Protein AF-A0A544ZLQ9-F1 (afdb_monomer)

Secondary structure (DSSP, 8-state):
--PPPSS-TTTT-HHHHSPPTT-HHHHHHHHHHHHT-TTHHHHHHHHHHS-GGG---SSBTTB-HHHHHHHHHHHHHS----------EE-TTT--EE-GGGB-TT-SS-BHHHHHHHHHHHHHHHGGG-S---------SEEE-TTT--EEEGGGEEE-TTSTTSEEEEEHHHHHHHHHHHHHHHHHHHTT---

Nearest PDB structures (foldseek):
  8cwt-assembly1_A  TM=7.334E-01  e=3.510E-02  Mycobacterium tuberculosis H37Rv
  4tma-assembly1_K  TM=4.221E-01  e=3.706E+00  Escherichia coli K-12
  5edv-assembly2_A  TM=2.500E-01  e=9.701E-01  Homo sapiens
  5edv-assembly3_B  TM=2.200E-01  e=1.034E+00  Homo sapiens

Foldseek 3Di:
DDDADPQWLCPPPVPLQADDPPPVVSLVSSLVSLVPTPCLVVFVVVLLPDDLVPHPAGQTSSDHNVRSVVSVVVVVVPPPPPPPPQPWAAAPQPRDTDGPVQCDPPDPRHGPVRVVVVVVVVVVVVPPVVPQPPQPQPPDQWDAAPPPRDIDGQVQFDQQSVDSNRTDSHGPVRVVVVVVVVVVVVVVVVVPPDD

Radius of gyration: 31.48 Å; Cα contacts (8 Å, |Δi|>4): 182; chains: 1; bounding box: 57×54×79 Å

Sequence (195 aa):
MTAPPAGGACVARPDLMNPNPGDALAVDTAVETCLSCPVYVRCLDWVERLPADRDPGGVVAALTEAERATRRSSRLVAPAVPAATARSRTCTRCEQPKSPEEFYPYSHGWCCDCYRAKALDRYHRLKPAAKRREGKAQTRTEKPCSDCKKTKPIEDFARNRAHRDGRDNLCKPCQKTRRQARAAEARAEMAGCGR

Solvent-accessible surface area (backbone atoms only — not comparable to full-atom values): 11604 Å² total; per-residue (Å²): 134,87,74,78,66,83,77,44,69,61,64,98,36,65,73,51,31,47,46,61,93,86,43,63,68,46,44,51,54,32,29,52,50,27,71,70,22,91,39,29,73,62,35,36,57,51,60,76,66,50,56,81,97,62,61,88,58,42,49,51,58,55,30,45,51,68,55,50,51,51,53,52,54,50,55,75,68,44,75,77,74,70,79,70,80,68,69,62,47,61,18,81,81,77,69,46,76,34,51,62,85,50,32,50,96,85,48,95,48,40,30,49,66,62,48,49,53,52,54,49,49,52,47,59,69,62,49,79,65,75,57,74,76,89,53,79,68,53,87,59,70,55,46,59,20,76,79,83,62,50,73,39,52,43,83,47,25,49,83,28,84,91,38,68,60,37,38,45,57,45,34,51,68,60,47,51,53,53,53,50,51,54,51,50,51,53,51,54,54,61,68,66,75,78,128

Structure (mmCIF, N/CA/C/O backbone):
data_AF-A0A544ZLQ9-F1
#
_entry.id   AF-A0A544ZLQ9-F1
#
loop_
_atom_site.group_PDB
_atom_site.id
_atom_site.type_symbol
_atom_site.label_atom_id
_atom_site.label_alt_id
_atom_site.label_comp_id
_atom_site.label_asym_id
_atom_site.label_entity_id
_atom_site.label_seq_id
_atom_site.pdbx_PDB_ins_code
_atom_site.Cartn_x
_atom_site.Cartn_y
_atom_site.Cartn_z
_atom_site.occupancy
_atom_site.B_iso_or_equiv
_atom_site.auth_seq_id
_atom_site.auth_comp_id
_atom_site.auth_asym_id
_atom_site.auth_atom_id
_atom_site.pdbx_PDB_model_num
ATOM 1 N N . MET A 1 1 ? -0.993 10.839 -31.469 1.00 50.28 1 MET A N 1
ATOM 2 C CA . MET A 1 1 ? 0.174 11.571 -30.935 1.00 50.28 1 MET A CA 1
ATOM 3 C C . MET A 1 1 ? 0.183 11.363 -29.431 1.00 50.28 1 MET A C 1
ATOM 5 O O . MET A 1 1 ? -0.727 11.840 -28.770 1.00 50.28 1 MET A O 1
ATOM 9 N N . THR A 1 2 ? 1.100 10.556 -28.900 1.00 65.25 2 THR A N 1
ATOM 10 C CA . THR A 1 2 ? 1.150 10.278 -27.456 1.00 65.25 2 THR A CA 1
ATOM 11 C C . THR A 1 2 ? 2.084 11.304 -26.833 1.00 65.25 2 THR A C 1
ATOM 13 O O . THR A 1 2 ? 3.296 11.153 -26.929 1.00 65.25 2 THR A O 1
ATOM 16 N N . ALA A 1 3 ? 1.528 12.381 -26.282 1.00 76.56 3 ALA A N 1
ATOM 17 C CA . ALA A 1 3 ? 2.310 13.393 -25.578 1.00 76.56 3 ALA A CA 1
ATOM 18 C C . ALA A 1 3 ? 3.017 12.777 -24.352 1.00 76.56 3 ALA A C 1
ATOM 20 O O . ALA A 1 3 ? 2.489 11.814 -23.779 1.00 76.56 3 ALA A O 1
ATOM 21 N N . PRO A 1 4 ? 4.183 13.309 -23.939 1.00 78.75 4 PRO A N 1
ATOM 22 C CA . PRO A 1 4 ? 4.827 12.887 -22.702 1.00 78.75 4 PRO A CA 1
ATOM 23 C C . PRO A 1 4 ? 3.896 13.114 -21.499 1.00 78.75 4 PRO A C 1
ATOM 25 O O . PRO A 1 4 ? 3.011 13.979 -21.543 1.00 78.75 4 PRO A O 1
ATOM 28 N N . PRO A 1 5 ? 4.072 12.359 -20.402 1.00 84.62 5 PRO A N 1
ATOM 29 C CA . PRO A 1 5 ? 3.292 12.575 -19.192 1.00 84.62 5 PRO A CA 1
ATOM 30 C C . PRO A 1 5 ? 3.491 14.004 -18.660 1.00 84.62 5 PRO A C 1
ATOM 32 O O . PRO A 1 5 ? 4.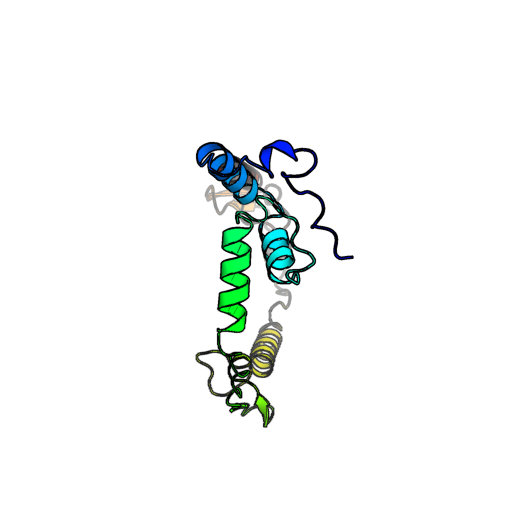616 14.481 -18.519 1.00 84.62 5 PRO A O 1
ATOM 35 N N . ALA A 1 6 ? 2.383 14.682 -18.349 1.00 86.88 6 ALA A N 1
ATOM 36 C CA . ALA A 1 6 ? 2.405 16.021 -17.763 1.00 86.88 6 ALA A CA 1
ATOM 37 C C . ALA A 1 6 ? 3.068 16.022 -16.373 1.00 86.88 6 ALA A C 1
ATOM 39 O O . ALA A 1 6 ? 2.983 15.032 -15.647 1.00 86.88 6 ALA A O 1
ATOM 40 N N . GLY A 1 7 ? 3.676 17.151 -15.987 1.00 87.44 7 GLY A N 1
ATOM 41 C CA . GLY A 1 7 ? 4.343 17.312 -14.685 1.00 87.44 7 GLY A CA 1
ATOM 42 C C . GLY A 1 7 ? 5.807 16.858 -14.652 1.00 87.44 7 GLY A C 1
ATOM 43 O O . GLY A 1 7 ? 6.345 16.605 -13.577 1.00 87.44 7 GLY A O 1
ATOM 44 N N . GLY A 1 8 ? 6.449 16.731 -15.817 1.00 88.88 8 GLY A N 1
ATOM 45 C CA . GLY A 1 8 ? 7.874 16.422 -15.927 1.00 88.88 8 GLY A CA 1
ATOM 46 C C . GLY A 1 8 ? 8.772 17.552 -15.420 1.00 88.88 8 GLY A C 1
ATOM 47 O O . GLY A 1 8 ? 8.551 18.715 -15.738 1.00 88.88 8 GLY A O 1
ATOM 48 N N . ALA A 1 9 ? 9.842 17.203 -14.704 1.00 89.00 9 ALA A N 1
ATOM 49 C CA . ALA A 1 9 ? 10.892 18.144 -14.291 1.00 89.00 9 ALA A CA 1
ATOM 50 C C . ALA A 1 9 ? 11.715 18.672 -15.487 1.00 89.00 9 ALA A C 1
ATOM 52 O O . ALA A 1 9 ? 12.425 19.668 -15.376 1.00 89.00 9 ALA A O 1
ATOM 53 N N . CYS A 1 10 ? 11.597 18.002 -16.637 1.00 87.19 10 CYS A N 1
ATOM 54 C CA . CYS A 1 10 ? 12.145 18.413 -17.926 1.00 87.19 10 CYS A CA 1
ATOM 55 C C . CYS A 1 10 ? 11.353 19.539 -18.610 1.00 87.19 10 CYS A C 1
ATOM 57 O O . CYS A 1 10 ? 11.858 20.153 -19.551 1.00 87.19 10 CYS A O 1
ATOM 59 N N . VAL A 1 11 ? 10.115 19.813 -18.178 1.00 86.44 11 VAL A N 1
ATOM 60 C CA . VAL A 1 11 ? 9.267 20.830 -18.810 1.00 86.44 11 VAL A CA 1
ATOM 61 C C . VAL A 1 11 ? 9.944 22.198 -18.687 1.00 86.44 11 VAL A C 1
ATOM 63 O O . VAL A 1 11 ? 10.392 22.580 -17.611 1.00 86.44 11 VAL A O 1
ATOM 66 N N . ALA A 1 12 ? 10.017 22.920 -19.809 1.00 83.44 12 ALA A N 1
ATOM 67 C CA . ALA A 1 12 ? 10.671 24.226 -19.940 1.00 83.44 12 ALA A CA 1
ATOM 68 C C . ALA A 1 12 ? 12.203 24.244 -19.725 1.00 83.44 12 ALA A C 1
ATOM 70 O O . ALA A 1 12 ? 12.769 25.310 -19.502 1.00 83.44 12 ALA A O 1
ATOM 71 N N . ARG A 1 13 ? 12.893 23.096 -19.832 1.00 88.75 13 ARG A N 1
ATOM 72 C CA . ARG A 1 13 ? 14.368 23.015 -19.753 1.00 88.75 13 ARG A CA 1
ATOM 73 C C . ARG A 1 13 ? 14.988 22.296 -20.969 1.00 88.75 13 ARG A C 1
ATOM 75 O O . ARG A 1 13 ? 15.658 21.279 -20.782 1.00 88.75 13 ARG A O 1
ATOM 82 N N . PRO A 1 14 ? 14.768 22.774 -22.212 1.00 88.12 14 PRO A N 1
ATOM 83 C CA . PRO A 1 14 ? 15.254 22.096 -23.417 1.00 88.12 14 PRO A CA 1
ATOM 84 C C . PRO A 1 14 ? 16.784 22.037 -23.500 1.00 88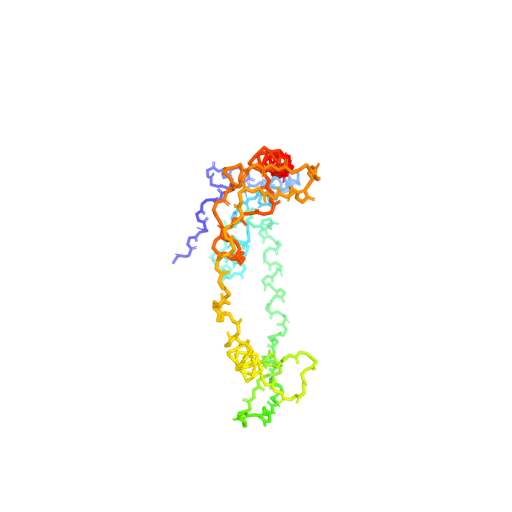.12 14 PRO A C 1
ATOM 86 O O . PRO A 1 14 ? 17.305 21.023 -23.950 1.00 88.12 14 PRO A O 1
ATOM 89 N N . ASP A 1 15 ? 17.489 23.061 -23.012 1.00 90.75 15 ASP A N 1
ATOM 90 C CA . ASP A 1 15 ? 18.959 23.119 -23.054 1.00 90.75 15 ASP A CA 1
ATOM 91 C C . ASP A 1 15 ? 19.605 22.076 -22.138 1.00 90.75 15 ASP A C 1
ATOM 93 O O . ASP A 1 15 ? 20.652 21.523 -22.450 1.00 90.75 15 ASP A O 1
ATOM 97 N N . LEU A 1 16 ? 18.951 21.762 -21.014 1.00 92.62 16 LEU A N 1
ATOM 98 C CA . LEU A 1 16 ? 19.407 20.701 -20.121 1.00 92.62 16 LEU A CA 1
ATOM 99 C C . LEU A 1 16 ? 19.176 19.320 -20.743 1.00 92.62 16 LEU A C 1
ATOM 101 O O . LEU A 1 16 ? 20.022 18.445 -20.634 1.00 92.62 16 LEU A O 1
ATOM 105 N N . MET A 1 17 ? 18.005 19.107 -21.347 1.00 93.62 17 MET A N 1
ATOM 106 C CA . MET A 1 17 ? 17.600 17.782 -21.830 1.00 93.62 17 MET A CA 1
ATOM 107 C C . MET A 1 17 ? 18.172 17.440 -23.206 1.00 93.62 17 MET A C 1
ATOM 109 O O . MET A 1 17 ? 18.121 16.282 -23.606 1.00 93.62 17 MET A O 1
ATOM 113 N N . ASN A 1 18 ? 18.753 18.412 -23.910 1.00 93.94 18 ASN A N 1
ATOM 114 C CA . ASN A 1 18 ? 19.466 18.213 -25.169 1.00 93.94 18 ASN A CA 1
ATOM 115 C C . ASN A 1 18 ? 20.942 18.617 -25.013 1.00 93.94 18 ASN A C 1
ATOM 117 O O . ASN A 1 18 ? 21.368 19.605 -25.615 1.00 93.94 18 ASN A O 1
ATOM 121 N N . PRO A 1 19 ? 21.722 17.893 -24.186 1.00 93.00 19 PRO A N 1
ATOM 122 C CA . PRO A 1 19 ? 23.134 18.192 -23.996 1.00 93.00 19 PRO A CA 1
ATOM 123 C C . PRO A 1 19 ? 23.918 17.984 -25.298 1.00 93.00 19 PRO A C 1
ATOM 125 O O . PRO A 1 19 ? 23.560 17.153 -26.138 1.00 93.00 19 PRO A O 1
ATOM 128 N N . ASN A 1 20 ? 25.019 18.722 -25.450 1.00 89.19 20 ASN A N 1
ATOM 129 C CA . ASN A 1 20 ? 25.894 18.580 -26.608 1.00 89.19 20 ASN A CA 1
ATOM 130 C C . ASN A 1 20 ? 26.498 17.165 -26.673 1.00 89.19 20 ASN A C 1
ATOM 132 O O . ASN A 1 20 ? 26.944 16.641 -25.646 1.00 89.19 20 ASN A O 1
ATOM 136 N N . PRO A 1 21 ? 26.592 16.556 -27.869 1.00 79.12 21 PRO A N 1
ATOM 137 C CA . PRO A 1 21 ? 27.274 15.278 -28.033 1.00 79.12 21 PRO A CA 1
ATOM 138 C C . PRO A 1 21 ? 28.724 15.355 -27.531 1.00 79.12 21 PRO A C 1
ATOM 140 O O . PRO A 1 21 ? 29.507 16.174 -28.00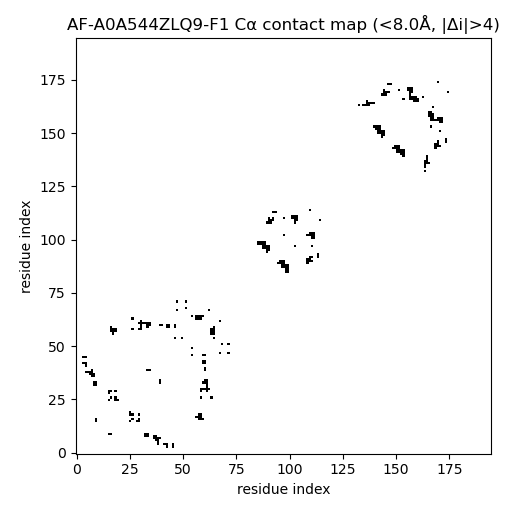7 1.00 79.12 21 PRO A O 1
ATOM 143 N N . GLY A 1 22 ? 29.082 14.496 -26.572 1.00 82.62 22 GLY A N 1
ATOM 144 C CA . GLY A 1 22 ? 30.425 14.433 -25.979 1.00 82.62 22 GLY A CA 1
ATOM 145 C C . GLY A 1 22 ? 30.592 15.164 -24.641 1.00 82.62 22 GLY A C 1
ATOM 146 O O . GLY A 1 22 ? 31.609 14.963 -23.982 1.00 82.62 22 GLY A O 1
ATOM 147 N N . ASP A 1 23 ? 29.603 15.944 -2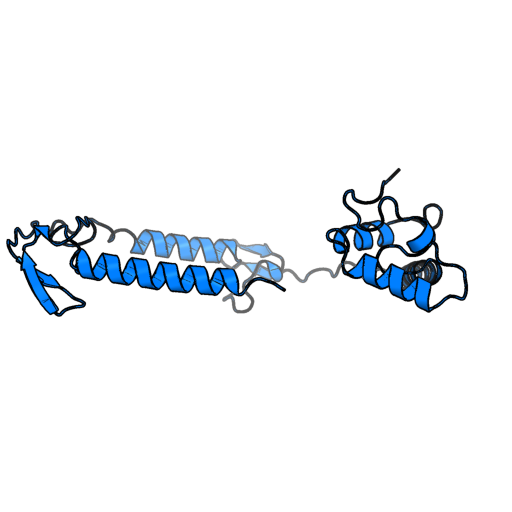4.195 1.00 92.56 23 ASP A N 1
ATOM 148 C CA . ASP A 1 23 ? 29.601 16.548 -22.858 1.00 92.56 23 ASP A CA 1
ATOM 149 C C . ASP A 1 23 ? 28.980 15.587 -21.833 1.00 92.56 23 ASP A C 1
ATOM 151 O O . ASP A 1 23 ? 27.776 15.603 -21.565 1.00 92.56 23 ASP A O 1
ATOM 155 N N . ALA A 1 24 ? 29.818 14.709 -21.277 1.00 91.69 24 ALA A N 1
ATOM 156 C CA . ALA A 1 24 ? 29.384 13.705 -20.306 1.00 91.69 24 ALA A CA 1
ATOM 157 C C . ALA A 1 24 ? 28.755 14.331 -19.049 1.00 91.69 24 ALA A C 1
ATOM 159 O O . ALA A 1 24 ? 27.767 13.812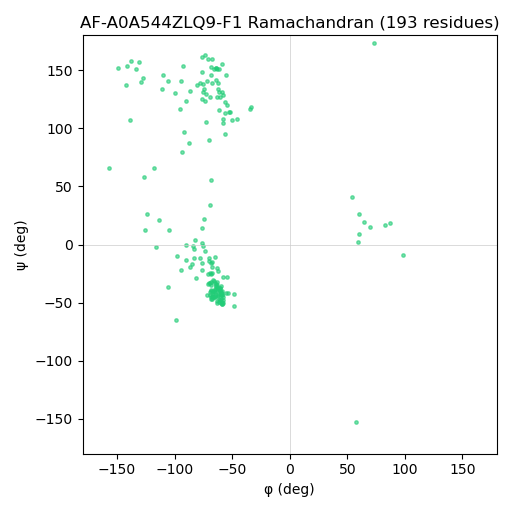 -18.539 1.00 91.69 24 ALA A O 1
ATOM 160 N N . LEU A 1 25 ? 29.264 15.479 -18.590 1.00 93.69 25 LEU A N 1
ATOM 161 C CA . LEU A 1 25 ? 28.757 16.141 -17.388 1.00 93.69 25 LEU A CA 1
ATOM 162 C C . LEU A 1 25 ? 27.348 16.708 -17.609 1.00 93.69 25 LEU A C 1
ATOM 164 O O . LEU A 1 25 ? 26.480 16.598 -16.737 1.00 93.69 25 LEU A O 1
ATOM 168 N N . ALA A 1 26 ? 27.101 17.299 -18.780 1.00 93.00 26 ALA A N 1
ATOM 169 C CA . ALA A 1 26 ? 25.772 17.776 -19.145 1.00 93.00 26 ALA A CA 1
ATOM 170 C C . ALA A 1 26 ? 24.769 16.617 -19.283 1.00 93.00 26 ALA A C 1
ATOM 172 O O . ALA A 1 26 ? 23.626 16.738 -18.835 1.00 93.00 26 ALA A O 1
ATOM 173 N N . VAL A 1 27 ? 25.204 15.476 -19.835 1.00 94.06 27 VAL A N 1
ATOM 174 C CA . VAL A 1 27 ? 24.398 14.245 -19.897 1.00 94.06 27 VAL A CA 1
ATOM 175 C C . VAL A 1 27 ? 24.054 13.739 -18.496 1.00 94.06 27 VAL A C 1
ATOM 177 O O . VAL A 1 27 ? 22.874 13.521 -18.216 1.00 94.06 27 VAL A O 1
ATOM 180 N N . ASP A 1 28 ? 25.035 13.622 -17.600 1.00 94.50 28 ASP A N 1
ATOM 181 C CA . ASP A 1 28 ? 24.823 13.156 -16.223 1.00 94.50 28 ASP A CA 1
ATOM 182 C C . ASP A 1 28 ? 23.834 14.060 -15.474 1.00 94.50 28 ASP A C 1
ATOM 184 O O . ASP A 1 28 ? 22.881 13.584 -14.856 1.00 94.50 28 ASP A O 1
ATOM 188 N N . THR A 1 29 ? 23.973 15.379 -15.624 1.00 95.38 29 THR A N 1
ATOM 189 C CA . THR A 1 29 ? 23.060 16.359 -15.011 1.00 95.38 29 THR A CA 1
ATOM 190 C C . THR A 1 29 ? 21.614 16.184 -15.507 1.00 95.38 29 THR A C 1
ATOM 192 O O . THR A 1 29 ? 20.646 16.289 -14.738 1.00 95.38 29 THR A O 1
ATOM 195 N N . ALA A 1 30 ? 21.432 15.904 -16.800 1.00 95.50 30 ALA A N 1
ATOM 196 C CA . ALA A 1 30 ? 20.118 15.639 -17.383 1.00 95.50 30 ALA A CA 1
ATOM 197 C C . ALA A 1 30 ? 19.522 14.311 -16.879 1.00 95.50 30 ALA A C 1
ATOM 199 O O . ALA A 1 30 ? 18.324 14.234 -16.576 1.00 95.50 30 ALA A O 1
ATOM 200 N N . VAL A 1 31 ? 20.361 13.281 -16.734 1.00 95.75 31 VAL A N 1
ATOM 201 C CA . VAL A 1 31 ? 19.996 11.967 -16.186 1.00 95.75 31 VAL A CA 1
ATOM 202 C C . VAL A 1 31 ? 19.552 12.089 -14.728 1.00 95.75 31 VAL A C 1
ATOM 204 O O . VAL A 1 31 ? 18.463 11.625 -14.388 1.00 95.75 31 VAL A O 1
ATOM 207 N N . GLU A 1 32 ? 20.314 12.777 -13.879 1.00 95.88 32 GLU A N 1
ATOM 208 C CA . GLU A 1 32 ? 19.957 13.02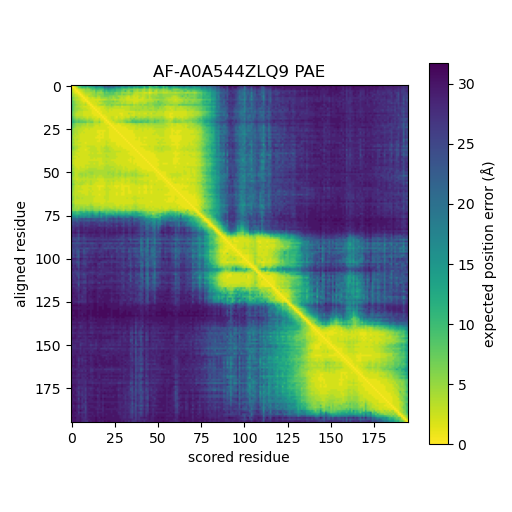2 -12.474 1.00 95.88 32 GLU A CA 1
ATOM 209 C C . GLU A 1 32 ? 18.630 13.779 -12.335 1.00 95.88 32 GLU A C 1
ATOM 211 O O . GLU A 1 32 ? 17.775 13.448 -11.502 1.00 95.88 32 GLU A O 1
ATOM 216 N N . THR A 1 33 ? 18.403 14.762 -13.208 1.00 95.06 33 THR A N 1
ATOM 217 C CA . THR A 1 33 ? 17.130 15.491 -13.254 1.00 95.06 33 THR A CA 1
ATOM 218 C C . THR A 1 33 ? 15.965 14.570 -13.639 1.00 95.06 33 THR A C 1
ATOM 220 O O . THR A 1 33 ? 14.856 14.718 -13.124 1.00 95.06 33 THR A O 1
ATOM 223 N N . CYS A 1 34 ? 16.189 13.587 -14.517 1.00 95.19 34 CYS A N 1
ATOM 224 C CA . CYS A 1 34 ? 15.179 12.579 -14.833 1.00 95.19 34 CYS A CA 1
ATOM 225 C C . CYS A 1 34 ? 14.917 11.626 -13.658 1.00 95.19 34 CYS A C 1
ATOM 227 O O . CYS A 1 34 ? 13.756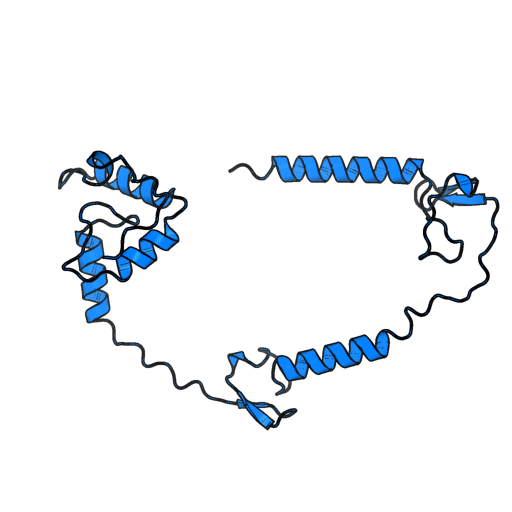 11.330 -13.382 1.00 95.19 34 CYS A O 1
ATOM 229 N N . LEU A 1 35 ? 15.959 11.157 -12.967 1.00 94.88 35 LEU A N 1
ATOM 230 C CA . LEU A 1 35 ? 15.841 10.208 -11.850 1.00 94.88 35 LEU A CA 1
ATOM 231 C C . LEU A 1 35 ? 15.120 10.807 -10.634 1.00 94.88 35 LEU A C 1
ATOM 233 O O . LEU A 1 35 ? 14.403 10.099 -9.931 1.00 94.88 35 LEU A O 1
ATOM 237 N N . SER A 1 36 ? 15.256 12.115 -10.420 1.00 94.50 36 SER A N 1
ATOM 238 C CA . SER A 1 36 ? 14.537 12.861 -9.377 1.00 94.50 36 SER A CA 1
ATOM 239 C C . SER A 1 36 ? 13.124 13.303 -9.792 1.00 94.50 36 SER A C 1
ATOM 241 O O . SER A 1 36 ? 12.396 13.909 -9.003 1.00 94.50 36 SER A O 1
ATOM 243 N N . CYS A 1 37 ? 12.697 13.009 -11.025 1.00 94.75 37 CYS A N 1
ATOM 244 C CA . CYS A 1 37 ? 11.429 13.489 -11.553 1.00 94.75 37 CYS A CA 1
ATOM 245 C C . CYS A 1 37 ? 10.224 12.717 -10.972 1.00 94.75 37 CYS A C 1
ATOM 247 O O . CYS A 1 37 ? 10.170 11.489 -11.080 1.00 94.75 37 CYS A O 1
ATOM 249 N N . PRO A 1 38 ? 9.170 13.401 -10.476 1.00 94.44 38 PRO A N 1
ATOM 250 C CA . PRO A 1 38 ? 7.997 12.741 -9.886 1.00 94.44 38 PRO A CA 1
ATOM 251 C C . PRO A 1 38 ? 7.208 11.869 -10.874 1.00 94.44 38 PRO A C 1
ATOM 253 O O . PRO A 1 38 ? 6.451 10.990 -10.466 1.00 94.44 38 PRO A O 1
ATOM 256 N N . VAL A 1 39 ? 7.372 12.093 -12.182 1.00 95.38 39 VAL A N 1
ATOM 257 C CA . VAL A 1 39 ? 6.723 11.299 -13.236 1.00 95.38 39 VAL A CA 1
ATOM 258 C C . VAL A 1 39 ? 7.677 10.326 -13.933 1.00 95.38 39 VAL A C 1
ATOM 260 O O . VAL A 1 39 ? 7.302 9.758 -14.957 1.00 95.38 39 VAL A O 1
ATOM 263 N N . TYR A 1 40 ? 8.875 10.094 -13.380 1.00 94.94 40 TYR A N 1
ATOM 264 C CA . TYR A 1 40 ? 9.922 9.251 -13.971 1.00 94.94 40 TYR A CA 1
ATOM 265 C C . TYR A 1 40 ? 9.404 7.886 -14.438 1.00 94.94 40 TYR A C 1
ATOM 267 O O . TYR A 1 40 ? 9.534 7.553 -15.611 1.00 94.94 40 TYR A O 1
ATOM 275 N N . VAL A 1 41 ? 8.728 7.135 -13.560 1.00 93.62 41 VAL A N 1
ATOM 276 C CA . VAL A 1 41 ? 8.231 5.779 -13.868 1.00 93.62 41 VAL A CA 1
ATOM 277 C C . VAL A 1 41 ? 7.268 5.782 -15.060 1.00 93.62 41 VAL A C 1
ATOM 279 O O . VAL A 1 41 ? 7.355 4.933 -15.942 1.00 93.62 41 VAL A O 1
ATOM 282 N N . ARG A 1 42 ? 6.365 6.769 -15.120 1.00 94.12 42 ARG A N 1
ATOM 283 C CA . ARG A 1 42 ? 5.411 6.917 -16.231 1.00 94.12 42 ARG A CA 1
ATOM 284 C C . ARG A 1 42 ? 6.101 7.365 -17.516 1.00 94.12 42 ARG A C 1
ATOM 286 O O . ARG A 1 42 ? 5.669 6.988 -18.598 1.00 94.12 42 ARG A O 1
ATOM 293 N N . CYS A 1 43 ? 7.139 8.190 -17.394 1.00 93.56 43 CYS A N 1
ATOM 294 C CA . CYS A 1 43 ? 7.937 8.658 -18.518 1.00 93.56 43 CYS A CA 1
ATOM 295 C C . CYS A 1 43 ? 8.740 7.507 -19.133 1.00 93.56 43 CYS A C 1
ATOM 297 O O . CYS A 1 43 ? 8.715 7.345 -20.348 1.00 93.56 43 CYS A O 1
ATOM 299 N N . LEU A 1 44 ? 9.360 6.664 -18.303 1.00 94.06 44 LEU A N 1
ATOM 300 C CA . LEU A 1 44 ? 10.085 5.475 -18.744 1.00 94.06 44 LEU A CA 1
ATOM 301 C C . LEU A 1 44 ? 9.167 4.502 -19.494 1.00 94.06 44 LEU A C 1
ATOM 303 O O . LEU A 1 44 ? 9.469 4.145 -20.628 1.00 94.06 44 LEU A O 1
ATOM 307 N N . ASP A 1 45 ? 8.007 4.162 -18.922 1.00 92.56 45 ASP A N 1
ATOM 308 C CA . ASP A 1 45 ? 7.027 3.289 -19.589 1.00 92.56 45 ASP A CA 1
ATOM 309 C C . ASP A 1 45 ? 6.525 3.880 -20.918 1.00 92.56 45 ASP A C 1
ATOM 311 O O . ASP A 1 45 ? 6.378 3.167 -21.911 1.00 92.56 45 ASP A O 1
ATOM 315 N N . TRP A 1 46 ? 6.291 5.194 -20.966 1.00 93.38 46 TRP A N 1
ATOM 316 C CA . TRP A 1 46 ? 5.907 5.878 -22.200 1.00 93.38 46 TRP A CA 1
ATOM 317 C C . TRP A 1 46 ? 7.010 5.789 -23.263 1.00 93.38 46 TRP A C 1
ATOM 319 O O . TRP A 1 46 ? 6.732 5.358 -24.382 1.00 93.38 46 TRP A O 1
ATOM 329 N N . VAL A 1 47 ? 8.252 6.133 -22.908 1.00 92.88 47 VAL A N 1
ATOM 330 C CA . VAL A 1 47 ? 9.416 6.094 -23.805 1.00 92.88 47 VAL A CA 1
ATOM 331 C C . VAL A 1 47 ? 9.656 4.691 -24.363 1.00 92.88 47 VAL A C 1
ATOM 333 O O . VAL A 1 47 ? 9.883 4.537 -25.562 1.00 92.88 47 VAL A O 1
ATOM 336 N N . GLU A 1 48 ? 9.566 3.658 -23.525 1.00 89.94 48 GLU A N 1
ATOM 337 C CA . GLU A 1 48 ? 9.803 2.264 -23.922 1.00 89.94 48 GLU A CA 1
ATOM 338 C C . GLU A 1 48 ? 8.736 1.703 -24.879 1.00 89.94 48 GLU A C 1
ATOM 340 O O . GLU A 1 48 ? 8.956 0.674 -25.527 1.00 89.94 48 GLU A O 1
ATOM 345 N N . ARG A 1 49 ? 7.576 2.363 -24.987 1.00 89.00 49 ARG A N 1
ATOM 346 C CA . ARG A 1 49 ? 6.482 1.990 -25.900 1.00 89.00 49 ARG A CA 1
ATOM 347 C C . ARG A 1 49 ? 6.477 2.779 -27.203 1.00 89.00 49 ARG A C 1
ATOM 349 O O . ARG A 1 49 ? 5.697 2.444 -28.097 1.00 89.00 49 ARG A O 1
ATOM 356 N N . LEU A 1 50 ? 7.286 3.830 -27.324 1.00 89.06 50 LEU A N 1
ATOM 357 C CA . LEU A 1 50 ? 7.336 4.605 -28.557 1.00 89.06 50 LEU A CA 1
ATOM 358 C C . LEU A 1 50 ? 7.955 3.768 -29.688 1.00 89.06 50 LEU A C 1
ATOM 360 O O . LEU A 1 50 ? 8.868 2.971 -29.453 1.00 89.06 50 LEU A O 1
ATOM 364 N N . PRO A 1 51 ? 7.501 3.952 -30.934 1.00 87.88 51 PRO A N 1
ATOM 365 C CA . PRO A 1 51 ? 8.233 3.483 -32.102 1.00 87.88 51 PRO A CA 1
ATOM 366 C C . PRO A 1 51 ? 9.425 4.418 -32.400 1.00 87.88 51 PRO A C 1
ATOM 368 O O . PRO A 1 51 ? 9.504 5.524 -31.856 1.00 87.88 51 PRO A O 1
ATOM 371 N N . ALA A 1 52 ? 10.402 3.944 -33.181 1.00 87.69 52 ALA A N 1
ATOM 372 C CA . ALA A 1 52 ? 11.665 4.660 -33.409 1.00 87.69 52 ALA A CA 1
ATOM 373 C C . ALA A 1 52 ? 11.478 5.989 -34.166 1.00 87.69 52 ALA A C 1
ATOM 375 O O . ALA A 1 52 ? 12.150 6.965 -33.861 1.00 87.69 52 ALA A O 1
ATOM 376 N N . ASP A 1 53 ? 10.502 6.053 -35.075 1.00 90.06 53 ASP A N 1
ATOM 377 C CA . ASP A 1 53 ? 10.099 7.254 -35.827 1.00 90.06 53 ASP A CA 1
ATOM 378 C C . ASP A 1 53 ? 9.520 8.371 -34.943 1.00 90.06 53 ASP A C 1
ATOM 380 O O . ASP A 1 53 ? 9.301 9.486 -35.410 1.00 90.06 53 ASP A O 1
ATOM 384 N N . ARG A 1 54 ? 9.244 8.077 -33.668 1.00 90.69 54 ARG A N 1
ATOM 385 C CA . ARG A 1 54 ? 8.692 9.021 -32.691 1.00 90.69 54 ARG A CA 1
ATOM 386 C C . ARG A 1 54 ? 9.562 9.151 -31.445 1.00 90.69 54 ARG A C 1
ATOM 388 O O . ARG A 1 54 ? 9.031 9.431 -30.370 1.00 90.69 54 ARG A O 1
ATOM 395 N N . ASP A 1 55 ? 10.866 8.895 -31.551 1.00 91.38 55 ASP A N 1
ATOM 396 C CA . ASP A 1 55 ? 11.786 9.159 -30.443 1.00 91.38 55 ASP A CA 1
ATOM 397 C C . ASP A 1 55 ? 11.804 10.669 -30.116 1.00 91.38 55 ASP A C 1
ATOM 399 O O . ASP A 1 55 ? 11.851 11.493 -31.030 1.00 91.38 55 ASP A O 1
ATOM 403 N N . PRO A 1 56 ? 11.713 11.055 -28.831 1.00 91.06 56 PRO A N 1
ATOM 404 C CA . PRO A 1 56 ? 11.697 12.461 -28.431 1.00 91.06 56 PRO A CA 1
ATOM 405 C C . PRO A 1 56 ? 13.061 13.172 -28.534 1.00 91.06 56 PRO A C 1
ATOM 407 O O . PRO A 1 56 ? 13.104 14.379 -28.304 1.00 91.06 56 PRO A O 1
ATOM 410 N N . GLY A 1 57 ? 14.149 12.464 -28.862 1.00 91.88 57 GLY A N 1
ATOM 411 C CA . GLY A 1 57 ? 15.513 13.000 -28.888 1.00 91.88 57 GLY A CA 1
ATOM 412 C C . GLY A 1 57 ? 16.092 13.238 -27.489 1.00 91.88 57 GLY A C 1
ATOM 413 O O . GLY A 1 57 ? 15.418 13.036 -26.475 1.00 91.88 57 GLY A O 1
ATOM 414 N N . GLY A 1 58 ? 17.376 13.594 -27.419 1.00 93.06 58 GLY A N 1
ATOM 415 C CA . GLY A 1 58 ? 18.039 14.017 -26.179 1.00 93.06 58 GLY A CA 1
ATOM 416 C C . GLY A 1 58 ? 17.993 12.996 -25.031 1.00 93.06 58 GLY A C 1
ATOM 417 O O . GLY A 1 58 ? 17.900 11.778 -25.235 1.00 93.06 58 GLY A O 1
ATOM 418 N N . VAL A 1 59 ? 18.049 13.500 -23.798 1.00 94.56 59 VAL A N 1
ATOM 419 C CA . VAL A 1 59 ? 17.935 12.720 -22.561 1.00 94.56 59 VAL A CA 1
ATOM 420 C C . VAL A 1 59 ? 16.490 12.738 -22.068 1.00 94.56 59 VAL A C 1
ATOM 422 O O . VAL A 1 59 ? 15.947 13.775 -21.694 1.00 94.56 59 VAL A O 1
ATOM 425 N N . VAL A 1 60 ? 15.861 11.563 -22.038 1.00 94.38 60 VAL A N 1
ATOM 426 C CA . VAL A 1 60 ? 14.481 11.381 -21.570 1.00 94.38 60 VAL A CA 1
ATOM 427 C C . VAL A 1 60 ? 14.390 10.072 -20.805 1.00 94.38 60 VAL A C 1
ATOM 429 O O . VAL A 1 60 ? 14.941 9.058 -21.229 1.00 94.38 60 VAL A O 1
ATOM 432 N N . ALA A 1 61 ? 13.683 10.097 -19.672 1.00 94.00 61 ALA A N 1
ATOM 433 C CA . ALA A 1 61 ? 13.549 8.954 -18.770 1.00 94.00 61 ALA A CA 1
ATOM 434 C C . ALA A 1 61 ? 14.907 8.368 -18.339 1.00 94.00 61 ALA A C 1
ATOM 436 O O . ALA A 1 61 ? 15.056 7.154 -18.254 1.00 94.00 61 ALA A O 1
ATOM 437 N N . ALA A 1 62 ? 15.878 9.249 -18.060 1.00 95.69 62 ALA A N 1
ATOM 438 C CA . ALA A 1 62 ? 17.239 8.889 -17.651 1.00 95.69 62 ALA A CA 1
ATOM 439 C C . ALA A 1 62 ? 18.001 8.043 -18.690 1.00 95.69 62 ALA A C 1
ATOM 441 O O . ALA A 1 62 ? 18.891 7.280 -18.335 1.00 95.69 62 ALA A O 1
ATOM 442 N N . LEU A 1 63 ? 17.633 8.167 -19.968 1.00 94.75 63 LEU A N 1
ATOM 443 C CA . LEU A 1 63 ? 18.282 7.488 -21.083 1.00 94.75 63 LEU A CA 1
ATOM 444 C C . LEU A 1 63 ? 18.630 8.507 -22.158 1.00 94.75 63 LEU A C 1
ATOM 446 O O . LEU A 1 63 ? 17.811 9.367 -22.480 1.00 94.75 63 LEU A O 1
ATOM 450 N N . THR A 1 64 ? 19.802 8.367 -22.755 1.00 95.00 64 THR A N 1
ATOM 451 C CA . THR A 1 64 ? 20.183 9.026 -24.007 1.00 95.00 64 THR A CA 1
ATOM 452 C C . THR A 1 64 ? 19.474 8.382 -25.200 1.00 95.00 64 THR A C 1
ATOM 454 O O . THR A 1 64 ? 18.978 7.253 -25.131 1.00 95.00 64 THR A O 1
ATOM 457 N N . GLU A 1 65 ? 19.445 9.080 -26.333 1.00 92.81 65 GLU A N 1
ATOM 458 C CA . GLU A 1 65 ? 18.912 8.545 -27.591 1.00 92.81 65 GLU A CA 1
ATOM 459 C C . GLU A 1 65 ? 19.597 7.229 -28.007 1.00 92.81 65 GLU A C 1
ATOM 461 O O . GLU A 1 65 ? 18.923 6.261 -28.365 1.00 92.81 65 GLU A O 1
ATOM 466 N N . ALA A 1 66 ? 20.923 7.144 -27.863 1.00 91.06 66 ALA A N 1
ATOM 467 C CA . ALA A 1 66 ? 21.699 5.946 -28.187 1.00 91.06 66 ALA A CA 1
ATOM 468 C C . ALA A 1 66 ? 21.342 4.748 -27.287 1.00 91.06 66 ALA A C 1
ATOM 470 O O . ALA A 1 66 ? 21.193 3.616 -27.762 1.00 91.06 66 ALA A O 1
ATOM 471 N N . GLU A 1 67 ? 21.149 4.979 -25.987 1.00 92.94 67 GLU A N 1
ATOM 472 C CA . GLU A 1 67 ? 20.727 3.934 -25.049 1.00 92.94 67 GLU A CA 1
ATOM 473 C C . GLU A 1 67 ? 19.305 3.456 -25.346 1.00 92.94 67 GLU A C 1
ATOM 475 O O . GLU A 1 67 ? 19.039 2.250 -25.332 1.00 92.94 67 GLU A O 1
ATOM 480 N N . ARG A 1 68 ? 18.389 4.377 -25.679 1.00 93.75 68 ARG A N 1
ATOM 481 C CA . ARG A 1 68 ? 17.030 4.019 -26.108 1.00 93.75 68 ARG A CA 1
ATOM 482 C C . ARG A 1 68 ? 17.045 3.204 -27.395 1.00 93.75 68 ARG A C 1
ATOM 484 O O . ARG A 1 68 ? 16.348 2.192 -27.466 1.00 93.75 68 ARG A O 1
ATOM 491 N N . ALA A 1 69 ? 17.839 3.596 -28.389 1.00 90.56 69 ALA A N 1
ATOM 492 C CA . ALA A 1 69 ? 17.997 2.841 -29.630 1.00 90.56 69 ALA A CA 1
ATOM 493 C C . ALA A 1 69 ? 18.535 1.427 -29.358 1.00 90.56 69 ALA A C 1
ATOM 495 O O . ALA A 1 69 ? 17.994 0.445 -29.869 1.00 90.56 69 ALA A O 1
ATOM 496 N N . THR A 1 70 ? 19.526 1.305 -28.471 1.00 90.12 70 THR A N 1
ATOM 497 C CA . THR A 1 70 ? 20.088 0.013 -28.047 1.00 90.12 70 THR A CA 1
ATOM 498 C C . THR A 1 70 ? 19.034 -0.868 -27.373 1.00 90.12 70 THR A C 1
ATOM 500 O O . THR A 1 70 ? 18.894 -2.035 -27.737 1.00 90.12 70 THR A O 1
ATOM 503 N N . ARG A 1 71 ? 18.238 -0.321 -26.442 1.00 89.12 71 ARG A N 1
ATOM 504 C CA . ARG A 1 71 ? 17.150 -1.053 -25.765 1.00 89.12 71 ARG A CA 1
ATOM 505 C C . ARG A 1 71 ? 16.042 -1.503 -26.719 1.00 89.12 71 ARG A C 1
ATOM 507 O O . ARG A 1 71 ? 15.502 -2.595 -26.564 1.00 89.12 71 ARG A O 1
ATOM 514 N N . ARG A 1 72 ? 15.687 -0.685 -27.715 1.00 85.88 72 ARG A N 1
ATOM 515 C CA . ARG A 1 72 ? 14.699 -1.068 -28.739 1.00 85.88 72 ARG A CA 1
ATOM 516 C C . ARG A 1 72 ? 15.231 -2.207 -29.605 1.00 85.88 72 ARG A C 1
ATOM 518 O O . ARG A 1 72 ? 14.524 -3.190 -29.807 1.00 85.88 72 ARG A O 1
ATOM 525 N N . SER A 1 73 ? 16.483 -2.112 -30.045 1.00 80.00 73 SER A N 1
ATOM 526 C CA . SER A 1 73 ? 17.146 -3.159 -30.829 1.00 80.00 73 SER A CA 1
ATOM 527 C C . SER A 1 73 ? 17.279 -4.466 -30.046 1.00 80.00 73 SER A C 1
ATOM 529 O O . SER A 1 73 ? 16.963 -5.528 -30.574 1.00 80.00 73 SER A O 1
ATOM 531 N N . SER A 1 74 ? 17.651 -4.410 -28.763 1.00 75.38 74 SER A N 1
ATOM 532 C CA . SER A 1 74 ? 17.712 -5.608 -27.919 1.00 75.38 74 SER A CA 1
ATOM 533 C C . SER A 1 74 ? 16.331 -6.213 -27.658 1.00 75.38 74 SER A C 1
ATOM 535 O O . SER A 1 74 ? 16.217 -7.431 -27.583 1.00 75.38 74 SER A O 1
ATOM 537 N N . ARG A 1 75 ? 15.261 -5.406 -27.610 1.00 66.31 75 ARG A N 1
ATOM 538 C CA . ARG A 1 75 ? 13.874 -5.892 -27.519 1.00 66.31 75 ARG A CA 1
ATOM 539 C C . ARG A 1 75 ? 13.386 -6.579 -28.796 1.00 66.31 75 ARG A C 1
ATOM 541 O O . ARG A 1 75 ? 12.595 -7.508 -28.695 1.00 66.31 75 ARG A O 1
ATOM 548 N N . LEU A 1 76 ? 13.842 -6.146 -29.973 1.00 59.97 76 LEU A N 1
ATOM 549 C CA . LEU A 1 76 ? 13.538 -6.814 -31.248 1.00 59.97 76 LEU A CA 1
ATOM 550 C C . LEU A 1 76 ? 14.265 -8.162 -31.386 1.00 59.97 76 LEU A C 1
ATOM 552 O O . LEU A 1 76 ? 13.791 -9.038 -32.103 1.00 59.97 76 LEU A O 1
ATOM 556 N N . VAL A 1 77 ? 15.394 -8.328 -30.691 1.00 56.91 77 VAL A N 1
ATOM 557 C CA . VAL A 1 77 ? 16.187 -9.570 -30.667 1.00 56.91 77 VAL A CA 1
ATOM 558 C C . VAL A 1 77 ? 15.812 -10.470 -29.480 1.00 56.91 77 VAL A C 1
ATOM 560 O O . VAL A 1 77 ? 16.022 -11.681 -29.531 1.00 56.91 77 VAL A O 1
ATOM 563 N N . ALA A 1 78 ? 15.220 -9.919 -28.418 1.00 46.81 78 ALA A N 1
ATOM 564 C CA . ALA A 1 78 ? 14.689 -10.703 -27.314 1.00 46.81 78 ALA A CA 1
ATOM 565 C C . ALA A 1 78 ? 13.551 -11.599 -27.832 1.00 46.81 78 ALA A C 1
ATOM 567 O O . ALA A 1 78 ? 12.606 -11.085 -28.440 1.00 46.81 78 ALA A O 1
ATOM 568 N N . PRO A 1 79 ? 13.592 -12.924 -27.598 1.00 44.78 79 PRO A N 1
ATOM 569 C CA . PRO A 1 79 ? 12.473 -13.772 -27.960 1.00 44.78 79 PRO A CA 1
ATOM 570 C C . PRO A 1 79 ? 11.243 -13.243 -27.226 1.00 44.78 79 PRO A C 1
ATOM 572 O O . PRO A 1 79 ? 11.285 -13.032 -26.010 1.00 44.78 79 PRO A O 1
ATOM 575 N N . ALA A 1 80 ? 10.157 -13.012 -27.967 1.00 49.72 80 ALA A N 1
ATOM 576 C CA . ALA A 1 80 ? 8.846 -12.824 -27.372 1.00 49.72 80 ALA A CA 1
ATOM 577 C C . ALA A 1 80 ? 8.646 -13.997 -26.415 1.00 49.72 80 ALA A C 1
ATOM 579 O O . ALA A 1 80 ? 8.530 -15.136 -26.864 1.00 49.72 80 ALA A O 1
ATOM 580 N N . VAL A 1 81 ? 8.713 -13.738 -25.106 1.00 47.25 81 VAL A N 1
ATOM 581 C CA . VAL A 1 81 ? 8.465 -14.767 -24.102 1.00 47.25 81 VAL A CA 1
ATOM 582 C C . VAL A 1 81 ? 7.077 -15.299 -24.439 1.00 47.25 81 VAL A C 1
ATOM 584 O O . VAL A 1 81 ? 6.120 -14.519 -24.370 1.00 47.25 81 VAL A O 1
ATOM 587 N N . PRO A 1 82 ? 6.933 -16.562 -24.885 1.00 48.12 82 PRO A N 1
ATOM 588 C CA . PRO A 1 82 ? 5.609 -17.089 -25.122 1.00 48.12 82 PRO A CA 1
ATOM 589 C C . PRO A 1 82 ? 4.920 -17.023 -23.769 1.00 48.12 82 PRO A C 1
ATOM 591 O O . PRO A 1 82 ? 5.495 -17.465 -22.771 1.00 48.12 82 PRO A O 1
ATOM 594 N N . ALA A 1 83 ? 3.741 -16.399 -23.728 1.00 49.59 83 ALA A N 1
ATOM 595 C CA . ALA A 1 83 ? 2.893 -16.398 -22.551 1.00 49.59 83 ALA A CA 1
ATOM 596 C C . ALA A 1 83 ? 2.859 -17.837 -22.037 1.00 49.59 83 ALA A C 1
ATOM 598 O O . ALA A 1 83 ? 2.347 -18.726 -22.720 1.00 49.59 83 ALA A O 1
ATOM 599 N N . ALA A 1 84 ? 3.533 -18.077 -20.909 1.00 50.19 84 ALA A N 1
ATOM 600 C CA . ALA A 1 84 ? 3.683 -19.409 -20.369 1.00 50.19 84 ALA A CA 1
ATOM 601 C C . ALA A 1 84 ? 2.271 -19.972 -20.240 1.00 50.19 84 ALA A C 1
ATOM 603 O O . ALA A 1 84 ? 1.431 -19.369 -19.573 1.00 50.19 84 ALA A O 1
ATOM 604 N N . THR A 1 85 ? 1.985 -21.079 -20.924 1.00 58.53 85 THR A N 1
ATOM 605 C CA . THR A 1 85 ? 0.757 -21.845 -20.722 1.00 58.53 85 THR A CA 1
ATOM 606 C C . THR A 1 85 ? 0.707 -22.205 -19.245 1.00 58.53 85 THR A C 1
ATOM 608 O O . THR A 1 85 ? 1.378 -23.140 -18.801 1.00 58.53 85 THR A O 1
ATOM 611 N N . ALA A 1 86 ? 0.002 -21.386 -18.465 1.00 59.97 86 ALA A N 1
ATOM 612 C CA . ALA A 1 86 ? -0.057 -21.512 -17.025 1.00 59.97 86 ALA A CA 1
ATOM 613 C C . ALA A 1 86 ? -0.673 -22.876 -16.720 1.00 59.97 86 ALA A C 1
ATOM 615 O O . ALA A 1 86 ? -1.817 -23.148 -17.082 1.00 59.97 86 ALA A O 1
ATOM 616 N N . ARG A 1 87 ? 0.110 -23.763 -16.098 1.00 76.69 87 ARG A N 1
ATOM 617 C CA . ARG A 1 87 ? -0.361 -25.083 -15.669 1.00 76.69 87 ARG A CA 1
ATOM 618 C C . ARG A 1 87 ? -1.536 -24.879 -14.718 1.00 76.69 87 ARG A C 1
ATOM 620 O O . ARG A 1 87 ? -1.323 -24.415 -13.607 1.00 76.69 87 ARG A O 1
ATOM 627 N N . SER A 1 88 ? -2.758 -25.187 -15.138 1.00 82.69 88 SER A N 1
ATOM 628 C CA . SER A 1 88 ? -3.937 -25.037 -14.286 1.00 82.69 88 SER A CA 1
ATOM 629 C C . SER A 1 88 ? -4.013 -26.163 -13.250 1.00 82.69 88 SER A C 1
ATOM 631 O O . SER A 1 88 ? -3.563 -27.287 -13.480 1.00 82.69 88 SER A O 1
ATOM 633 N N . ARG A 1 89 ? -4.574 -25.856 -12.079 1.00 87.06 89 ARG A N 1
ATOM 634 C CA . ARG A 1 89 ? -4.909 -26.837 -11.039 1.00 87.06 89 ARG A CA 1
ATOM 635 C C . ARG A 1 89 ? -6.371 -26.661 -10.639 1.00 87.06 89 ARG A C 1
ATOM 637 O O . ARG A 1 89 ? -6.873 -25.541 -10.574 1.00 87.06 89 ARG A O 1
ATOM 644 N N . THR A 1 90 ? -7.061 -27.763 -10.361 1.00 91.94 90 THR A N 1
ATOM 645 C CA . THR A 1 90 ? -8.487 -27.750 -10.005 1.00 91.94 90 THR A CA 1
ATOM 646 C C . THR A 1 90 ? -8.685 -27.527 -8.508 1.00 91.94 90 THR A C 1
ATOM 648 O O . THR A 1 90 ? -8.043 -28.174 -7.678 1.00 91.94 90 THR A O 1
ATOM 651 N N . CYS A 1 91 ? -9.581 -26.605 -8.151 1.00 90.88 91 CYS A N 1
ATOM 652 C CA . CYS A 1 91 ? -9.953 -26.354 -6.760 1.00 90.88 91 CYS A CA 1
ATOM 653 C C . CYS A 1 91 ? -10.883 -27.455 -6.244 1.00 90.88 91 CYS A C 1
ATOM 655 O O . CYS A 1 91 ? -11.967 -27.634 -6.784 1.00 90.88 91 CYS A O 1
ATOM 657 N N . THR A 1 92 ? -10.547 -28.121 -5.139 1.00 90.94 92 THR A N 1
ATOM 658 C CA . THR A 1 92 ? -11.375 -29.230 -4.617 1.00 90.94 92 THR A CA 1
ATOM 659 C C . THR A 1 92 ? -12.658 -28.779 -3.903 1.00 90.94 92 THR A C 1
ATOM 661 O O . THR A 1 92 ? -13.369 -29.611 -3.352 1.00 90.94 92 THR A O 1
ATOM 664 N N . ARG A 1 93 ? -12.934 -27.467 -3.831 1.00 87.25 93 ARG A N 1
ATOM 665 C CA . ARG A 1 93 ? -14.154 -26.912 -3.211 1.00 87.25 93 ARG A CA 1
ATOM 666 C C . ARG A 1 93 ? -15.177 -26.394 -4.224 1.00 87.25 93 ARG A C 1
ATOM 668 O O . ARG A 1 93 ? -16.366 -26.489 -3.956 1.00 87.25 93 ARG A O 1
ATOM 675 N N . CYS A 1 94 ? -14.730 -25.799 -5.329 1.00 92.00 94 CYS A N 1
ATOM 676 C CA . CYS A 1 94 ? -15.618 -25.280 -6.384 1.00 92.00 94 CYS A CA 1
ATOM 677 C C . CYS A 1 94 ? -15.449 -25.999 -7.725 1.00 92.00 94 CYS A C 1
ATOM 679 O O . CYS A 1 94 ? -16.124 -25.642 -8.683 1.00 92.00 94 CYS A O 1
ATOM 681 N N . GLU A 1 95 ? -14.517 -26.953 -7.800 1.00 90.69 95 GLU A N 1
ATOM 682 C CA . GLU A 1 95 ? -14.251 -27.816 -8.959 1.00 90.69 95 GLU A CA 1
ATOM 683 C C . GLU A 1 95 ? -13.839 -27.072 -10.238 1.00 90.69 95 GLU A C 1
ATOM 685 O O . GLU A 1 95 ? -13.684 -27.674 -11.294 1.00 90.69 95 GLU A O 1
ATOM 690 N N . GLN A 1 96 ? -13.573 -25.768 -10.143 1.00 90.62 96 GLN A N 1
ATOM 691 C CA . GLN A 1 96 ? -13.112 -24.972 -11.272 1.00 90.62 96 GLN A CA 1
ATOM 692 C C . GLN A 1 96 ? -11.602 -25.149 -11.502 1.00 90.62 96 GLN A C 1
ATOM 694 O O . GLN A 1 96 ? -10.830 -25.122 -10.526 1.00 90.62 96 GLN A O 1
ATOM 699 N N . PRO A 1 97 ? -11.160 -25.288 -12.769 1.00 91.44 97 PRO A N 1
ATOM 700 C CA . PRO A 1 97 ? -9.755 -25.174 -13.126 1.00 91.44 97 PRO A CA 1
ATOM 701 C C . PRO A 1 97 ? -9.325 -23.717 -12.957 1.00 91.44 97 PRO A C 1
ATOM 703 O O . PRO A 1 97 ? -9.955 -22.805 -13.487 1.00 91.44 97 PRO A O 1
ATOM 706 N N . LYS A 1 98 ? -8.258 -23.495 -12.196 1.00 88.94 98 LYS A N 1
ATOM 707 C CA . LYS A 1 98 ? -7.750 -22.158 -11.885 1.00 88.94 98 LYS A CA 1
ATOM 708 C C . LYS A 1 98 ? -6.251 -22.080 -12.121 1.00 88.94 98 LYS A C 1
ATOM 710 O O . LYS A 1 98 ? -5.562 -23.108 -12.121 1.00 88.94 98 LYS A O 1
ATOM 715 N N . SER A 1 99 ? -5.743 -20.872 -12.337 1.00 89.19 99 SER A N 1
ATOM 716 C CA . SER A 1 99 ? -4.295 -20.683 -12.439 1.00 89.19 99 SER A CA 1
ATOM 717 C C . SER A 1 99 ? -3.642 -20.926 -11.066 1.00 89.19 99 SER A C 1
ATOM 719 O O . SER A 1 99 ? -4.297 -20.729 -10.040 1.00 89.19 99 SER A O 1
ATOM 721 N N . PRO A 1 100 ? -2.363 -21.341 -10.990 1.00 84.19 100 PRO A N 1
ATOM 722 C CA . PRO A 1 100 ? -1.675 -21.552 -9.713 1.00 84.19 100 PRO A CA 1
ATOM 723 C C . PRO A 1 100 ? -1.638 -20.304 -8.824 1.00 84.19 100 PRO A C 1
ATOM 725 O O . PRO A 1 100 ? -1.620 -20.425 -7.604 1.00 84.19 100 PRO A O 1
ATOM 728 N N . GLU A 1 101 ? -1.671 -19.119 -9.432 1.00 84.00 101 GLU A N 1
ATOM 729 C CA . GLU A 1 101 ? -1.670 -17.816 -8.755 1.00 84.00 101 GLU A CA 1
ATOM 730 C C . GLU A 1 101 ? -2.980 -17.547 -7.996 1.00 84.00 101 GLU A C 1
ATOM 732 O O . GLU A 1 101 ? -3.001 -16.810 -7.011 1.00 84.00 101 GLU A O 1
ATOM 737 N N . GLU A 1 102 ? -4.080 -18.189 -8.402 1.00 86.25 102 GLU A N 1
ATOM 738 C CA . GLU A 1 102 ? -5.364 -18.127 -7.699 1.00 86.25 102 GLU A CA 1
ATOM 739 C C . GLU A 1 102 ? -5.455 -19.095 -6.505 1.00 86.25 102 GLU A C 1
ATOM 741 O O . GLU A 1 102 ? -6.511 -19.207 -5.869 1.00 86.25 102 GLU A O 1
ATOM 746 N N . PHE A 1 103 ? -4.373 -19.806 -6.181 1.00 86.94 103 PHE A N 1
ATOM 747 C CA . PHE A 1 103 ? -4.244 -20.625 -4.978 1.00 86.94 103 PHE A CA 1
ATOM 748 C C . PHE A 1 103 ? -3.252 -19.978 -4.012 1.00 86.94 103 PHE A C 1
ATOM 750 O O . PHE A 1 103 ? -2.245 -19.404 -4.415 1.00 86.94 103 PHE A O 1
ATOM 757 N N . TYR A 1 104 ? -3.490 -20.112 -2.703 1.00 82.31 104 TYR A N 1
ATOM 758 C CA . TYR A 1 104 ? -2.454 -19.742 -1.739 1.00 82.31 104 TYR A CA 1
ATOM 759 C C . TYR A 1 104 ? -1.228 -20.664 -1.905 1.00 82.31 104 TYR A C 1
ATOM 761 O O . TYR A 1 104 ? -1.421 -21.873 -2.071 1.00 82.31 104 TYR A O 1
ATOM 769 N N . PRO A 1 105 ? 0.012 -20.146 -1.774 1.00 73.25 105 PRO A N 1
ATOM 770 C CA . PRO A 1 105 ? 1.244 -20.921 -1.983 1.00 73.25 105 PRO A CA 1
ATOM 771 C C . PRO A 1 105 ? 1.348 -22.205 -1.148 1.00 73.25 105 PRO A C 1
ATOM 773 O O . PRO A 1 105 ? 1.956 -23.180 -1.574 1.00 73.25 105 PRO A O 1
ATOM 776 N N . TYR A 1 106 ? 0.702 -22.224 0.020 1.00 71.69 106 TYR A N 1
ATOM 777 C CA . TYR A 1 106 ? 0.675 -23.358 0.950 1.00 71.69 106 TYR A CA 1
ATOM 778 C C . TYR A 1 106 ? -0.728 -23.981 1.087 1.00 71.69 106 TYR A C 1
ATOM 780 O O . TYR A 1 106 ? -1.050 -24.602 2.097 1.00 71.69 106 TYR A O 1
ATOM 788 N N . SER A 1 107 ? -1.611 -23.761 0.107 1.00 66.19 107 SER A N 1
ATOM 789 C CA . SER A 1 107 ? -3.019 -24.166 0.184 1.00 66.19 107 SER A CA 1
ATOM 790 C C . SER A 1 107 ? -3.212 -25.677 0.070 1.00 66.19 107 SER A C 1
ATOM 792 O O . SER A 1 107 ? -2.658 -26.332 -0.813 1.00 66.19 107 SER A O 1
ATOM 794 N N . HIS A 1 108 ? -4.145 -26.204 0.866 1.00 71.19 108 HIS A N 1
ATOM 795 C CA . HIS A 1 108 ? -4.679 -27.570 0.804 1.00 71.19 108 HIS A CA 1
ATOM 796 C C . HIS A 1 108 ? -5.544 -27.852 -0.451 1.00 71.19 108 HIS A C 1
ATOM 798 O O . HIS A 1 108 ? -6.523 -28.588 -0.382 1.00 71.19 108 HIS A O 1
ATOM 804 N N . GLY A 1 109 ? -5.223 -27.253 -1.604 1.00 84.06 109 GLY A N 1
ATOM 805 C CA . GLY A 1 109 ? -5.950 -27.462 -2.863 1.00 84.06 109 GLY A CA 1
ATOM 806 C C . GLY A 1 109 ? -7.217 -26.617 -3.038 1.00 84.06 109 GLY A C 1
ATOM 807 O O . GLY A 1 109 ? -8.039 -26.930 -3.898 1.00 84.06 109 GLY A O 1
ATOM 808 N N . TRP A 1 110 ? -7.400 -25.548 -2.252 1.00 89.25 110 TRP A N 1
ATOM 809 C CA . TRP A 1 110 ? -8.516 -24.601 -2.413 1.00 89.25 110 TRP A CA 1
ATOM 810 C C . TRP A 1 110 ? -8.040 -23.279 -3.014 1.00 89.25 110 TRP A C 1
ATOM 812 O O . TRP A 1 110 ? -6.986 -22.766 -2.627 1.00 89.25 110 TRP A O 1
ATOM 822 N N . CYS A 1 111 ? -8.844 -22.704 -3.909 1.00 89.56 111 CYS A N 1
ATOM 823 C CA . CYS A 1 111 ? -8.592 -21.377 -4.464 1.00 89.56 111 CYS A CA 1
ATOM 824 C C . CYS A 1 111 ? -8.833 -20.269 -3.430 1.00 89.56 111 CYS A C 1
ATOM 826 O O . CYS A 1 111 ? -9.553 -20.463 -2.443 1.00 89.56 111 CYS A O 1
ATOM 828 N N . CYS A 1 112 ? -8.252 -19.095 -3.669 1.00 86.50 112 CYS A N 1
ATOM 829 C CA . CYS A 1 112 ? -8.308 -17.940 -2.778 1.00 86.50 112 CYS A CA 1
ATOM 830 C C . CYS A 1 112 ? -9.745 -17.551 -2.400 1.00 86.50 112 CYS A C 1
ATOM 832 O O . CYS A 1 112 ? -10.014 -17.313 -1.222 1.00 86.50 112 CYS A O 1
ATOM 834 N N . ASP A 1 113 ? -10.688 -17.570 -3.343 1.00 86.94 113 ASP A N 1
ATOM 835 C CA . ASP A 1 113 ? -12.093 -17.212 -3.082 1.00 86.94 113 ASP A CA 1
ATOM 836 C C . ASP A 1 113 ? -12.780 -18.227 -2.173 1.00 86.94 113 ASP A C 1
ATOM 838 O O . ASP A 1 113 ? -13.394 -17.873 -1.168 1.00 86.94 113 ASP A O 1
ATOM 842 N N . CYS A 1 114 ? -12.604 -19.513 -2.476 1.00 86.88 114 CYS A N 1
ATOM 843 C CA . CYS A 1 114 ? -13.098 -20.611 -1.654 1.00 86.88 114 CYS A CA 1
ATOM 844 C C . CYS A 1 114 ? -12.499 -20.577 -0.246 1.00 86.88 114 CYS A C 1
ATOM 846 O O . CYS A 1 114 ? -13.185 -20.869 0.735 1.00 86.88 114 CYS A O 1
ATOM 848 N N . TYR A 1 115 ? -11.225 -20.215 -0.120 1.00 84.88 115 TYR A N 1
ATOM 849 C CA . TYR A 1 115 ? -10.575 -20.075 1.175 1.00 84.88 115 TYR A CA 1
ATOM 850 C C . TYR A 1 115 ? -11.133 -18.878 1.960 1.00 84.88 115 TYR A C 1
ATOM 852 O O . TYR A 1 115 ? -11.527 -19.031 3.120 1.00 84.88 115 TYR A O 1
ATOM 860 N N . ARG A 1 116 ? -11.270 -17.710 1.317 1.00 84.19 116 ARG A N 1
ATOM 861 C CA . ARG A 1 116 ? -11.878 -16.504 1.907 1.00 84.19 116 ARG A CA 1
ATOM 862 C C . ARG A 1 116 ? -13.322 -16.742 2.331 1.00 84.19 116 ARG A C 1
ATOM 864 O O . ARG A 1 116 ? -13.684 -16.371 3.441 1.00 84.19 116 ARG A O 1
ATOM 871 N N . ALA A 1 117 ? -14.119 -17.437 1.523 1.00 83.50 117 ALA A N 1
ATOM 872 C CA . ALA A 1 117 ? -15.489 -17.802 1.871 1.00 83.50 117 ALA A CA 1
ATOM 873 C C . ALA A 1 117 ? -15.549 -18.683 3.132 1.00 83.50 117 ALA A C 1
ATOM 875 O O . ALA A 1 117 ? -16.424 -18.495 3.972 1.00 83.50 117 ALA A O 1
ATOM 876 N N . LYS A 1 118 ? -14.590 -19.607 3.324 1.00 80.81 118 LYS A N 1
ATOM 877 C CA . LYS A 1 118 ? -14.468 -20.382 4.578 1.00 80.81 118 LYS A CA 1
ATOM 878 C C . LYS A 1 118 ? -14.130 -19.486 5.767 1.00 80.81 118 LYS A C 1
ATOM 880 O O . LYS A 1 118 ? -14.675 -19.664 6.851 1.00 80.81 118 LYS A O 1
ATOM 885 N N . ALA A 1 119 ? -13.182 -18.569 5.580 1.00 72.31 119 ALA A N 1
ATOM 886 C CA . ALA A 1 119 ? -12.743 -17.660 6.630 1.00 72.31 119 ALA A CA 1
ATOM 887 C C . ALA A 1 119 ? -13.874 -16.710 7.051 1.00 72.31 119 ALA A C 1
ATOM 889 O O . ALA A 1 119 ? -14.059 -16.488 8.245 1.00 72.31 119 ALA A O 1
ATOM 890 N N . LEU A 1 120 ? -14.665 -16.223 6.090 1.00 68.94 120 LEU A N 1
ATOM 891 C CA . LEU A 1 120 ? -15.867 -15.425 6.324 1.00 68.94 120 LEU A CA 1
ATOM 892 C C . LEU A 1 120 ? -16.964 -16.232 7.019 1.00 68.94 120 LEU A C 1
ATOM 894 O O . LEU A 1 120 ? -17.510 -15.748 8.001 1.00 68.94 120 LEU A O 1
ATOM 898 N N . ASP A 1 121 ? -17.247 -17.464 6.590 1.00 74.94 121 ASP A N 1
ATOM 899 C CA . ASP A 1 121 ? -18.207 -18.341 7.276 1.00 74.94 121 ASP A CA 1
ATOM 900 C C . ASP A 1 121 ? -17.785 -18.613 8.728 1.00 74.94 121 ASP A C 1
ATOM 902 O O . ASP A 1 121 ? -18.563 -18.403 9.657 1.00 74.94 121 ASP A O 1
ATOM 906 N N . ARG A 1 122 ? -16.507 -18.949 8.962 1.00 64.06 122 ARG A N 1
ATOM 907 C CA . ARG A 1 122 ? -15.943 -19.067 10.316 1.00 64.06 122 ARG A CA 1
ATOM 908 C C . ARG A 1 122 ? -16.093 -17.758 11.089 1.00 64.06 122 ARG A C 1
ATOM 910 O O . ARG A 1 122 ? -16.486 -17.794 12.251 1.00 64.06 122 ARG A O 1
ATOM 917 N N . TYR A 1 123 ? -15.784 -16.618 10.476 1.00 68.25 123 TYR A N 1
ATOM 918 C CA . TYR A 1 123 ? -15.949 -15.310 11.100 1.00 68.25 123 TYR A CA 1
ATOM 919 C C . TYR A 1 123 ? -17.410 -15.079 11.490 1.00 68.25 123 TYR A C 1
ATOM 921 O O . TYR A 1 123 ? -17.656 -14.815 12.657 1.00 68.25 123 TYR A O 1
ATOM 929 N N . HIS A 1 124 ? -18.379 -15.268 10.590 1.00 69.81 124 HIS A N 1
ATOM 930 C CA . HIS A 1 124 ? -19.812 -15.110 10.859 1.00 69.81 124 HIS A CA 1
ATOM 931 C C . HIS A 1 124 ? -20.353 -16.109 11.885 1.00 69.81 124 HIS A C 1
ATOM 933 O O . HIS A 1 124 ? -21.176 -15.717 12.708 1.00 69.81 124 HIS A O 1
ATOM 939 N N . ARG A 1 125 ? -19.854 -17.351 11.893 1.00 63.19 125 ARG A N 1
ATOM 940 C CA . ARG A 1 125 ? -20.177 -18.391 12.881 1.00 63.19 125 ARG A CA 1
ATOM 941 C C . ARG A 1 125 ? -19.596 -18.097 14.265 1.00 63.19 125 ARG A C 1
ATOM 943 O O . ARG A 1 125 ? -20.222 -18.443 15.259 1.00 63.19 125 ARG A O 1
ATOM 950 N N . LEU A 1 126 ? -18.428 -17.459 14.349 1.00 62.38 126 LEU A N 1
ATOM 951 C CA . LEU A 1 126 ? -17.819 -17.014 15.612 1.00 62.38 126 LEU A CA 1
ATOM 952 C C . LEU A 1 126 ? -18.315 -15.620 16.051 1.00 62.38 126 LEU A C 1
ATOM 954 O O . LEU A 1 126 ? -18.235 -15.274 17.229 1.00 62.38 126 LEU A O 1
ATOM 958 N N . LYS A 1 127 ? -18.877 -14.822 15.135 1.00 52.06 127 LYS A N 1
ATOM 959 C CA . LYS A 1 127 ? -19.458 -13.499 15.409 1.00 52.06 127 LYS A CA 1
ATOM 960 C C . LYS A 1 127 ? -20.774 -13.473 16.211 1.00 52.06 127 LYS A C 1
ATOM 962 O O . LYS A 1 127 ? -21.048 -12.393 16.743 1.00 52.06 127 LYS A O 1
ATOM 967 N N . PRO A 1 128 ? -21.572 -14.545 16.437 1.00 51.53 128 PRO A N 1
ATOM 968 C CA . PRO A 1 128 ? -22.783 -14.449 17.253 1.00 51.53 128 PRO A CA 1
ATOM 969 C C . PRO A 1 128 ? -22.502 -14.356 18.766 1.00 51.53 128 PRO A C 1
ATOM 971 O O . PRO A 1 128 ? -23.385 -14.628 19.572 1.00 51.53 128 PRO A O 1
ATOM 974 N N . ALA A 1 129 ? -21.302 -13.935 19.179 1.00 50.72 129 ALA A N 1
ATOM 975 C CA . ALA A 1 129 ? -20.962 -13.616 20.567 1.00 50.72 129 ALA A CA 1
ATOM 976 C C . ALA A 1 129 ? -20.381 -12.199 20.757 1.00 50.72 129 ALA A C 1
ATOM 978 O O . ALA A 1 129 ? -19.955 -11.853 21.854 1.00 50.72 129 ALA A O 1
ATOM 979 N N . ALA A 1 130 ? -20.478 -11.323 19.745 1.00 50.94 130 ALA A N 1
ATOM 980 C CA . ALA A 1 130 ? -20.579 -9.875 19.991 1.00 50.94 130 ALA A CA 1
ATOM 981 C C . ALA A 1 130 ? -22.000 -9.485 20.463 1.00 50.94 130 ALA A C 1
ATOM 983 O O . ALA A 1 130 ? -22.372 -8.310 20.474 1.00 50.94 130 ALA A O 1
ATOM 984 N N . LYS A 1 131 ? -22.812 -10.479 20.862 1.00 47.97 131 LYS A N 1
ATOM 985 C CA . LYS A 1 131 ? -24.026 -10.290 21.648 1.00 47.97 131 LYS A CA 1
ATOM 986 C C . LYS A 1 131 ? -23.626 -9.451 22.859 1.00 47.97 131 LYS A C 1
ATOM 988 O O . LYS A 1 131 ? -22.814 -9.888 23.676 1.00 47.97 131 LYS A O 1
ATOM 993 N N . ARG A 1 132 ? -24.148 -8.219 22.924 1.00 54.94 132 ARG A N 1
ATOM 994 C CA . ARG A 1 132 ? -24.139 -7.372 24.123 1.00 54.94 132 ARG A CA 1
ATOM 995 C C . ARG A 1 132 ? -24.297 -8.304 25.316 1.00 54.94 132 ARG A C 1
ATOM 997 O O . ARG A 1 132 ? -25.307 -8.996 25.401 1.00 54.94 132 ARG A O 1
ATOM 1004 N N . ARG A 1 133 ? -23.290 -8.376 26.191 1.00 53.88 133 ARG A N 1
ATOM 1005 C CA . ARG A 1 133 ? -23.467 -9.048 27.474 1.00 53.88 133 ARG A CA 1
ATOM 1006 C C . ARG A 1 133 ? -24.621 -8.316 28.149 1.00 53.88 133 ARG A C 1
ATOM 1008 O O . ARG A 1 133 ? -24.432 -7.199 28.622 1.00 53.88 133 ARG A O 1
ATOM 1015 N N . GLU A 1 134 ? -25.800 -8.926 28.171 1.00 53.00 134 GLU A N 1
ATOM 1016 C CA . GLU A 1 134 ? -26.929 -8.563 29.030 1.00 53.00 134 GLU A CA 1
ATOM 1017 C C . GLU A 1 134 ? -26.547 -8.897 30.480 1.00 53.00 134 GLU A C 1
ATOM 1019 O O . GLU A 1 134 ? -27.172 -9.682 31.176 1.00 53.00 134 GLU A O 1
ATOM 1024 N N . GLY A 1 135 ? -25.420 -8.353 30.935 1.00 55.22 135 GLY A N 1
ATOM 1025 C CA . GLY A 1 135 ? -25.062 -8.319 32.335 1.00 55.22 135 GLY A CA 1
ATOM 1026 C C . GLY A 1 135 ? -25.620 -7.023 32.888 1.00 55.22 135 GLY A C 1
ATOM 1027 O O . GLY A 1 135 ? -25.287 -5.967 32.356 1.00 55.22 135 GLY A O 1
ATOM 1028 N N . LYS A 1 136 ? -26.449 -7.107 33.938 1.00 55.00 136 LYS A N 1
ATOM 1029 C CA . LYS A 1 136 ? -26.886 -5.961 34.753 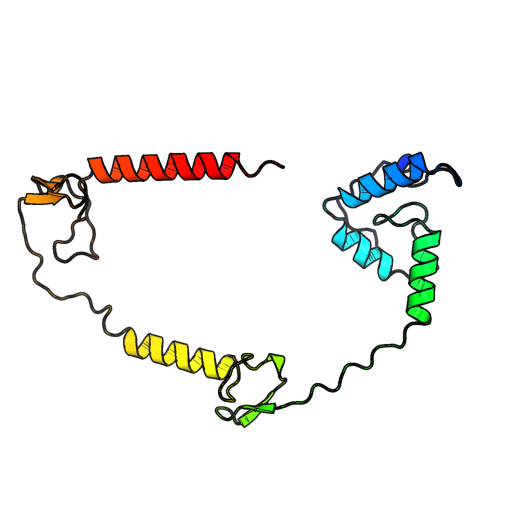1.00 55.00 136 LYS A CA 1
ATOM 1030 C C . LYS A 1 136 ? -25.758 -4.927 34.835 1.00 55.00 136 LYS A C 1
ATOM 1032 O O . LYS A 1 136 ? -24.672 -5.261 35.321 1.00 55.00 136 LYS A O 1
ATOM 1037 N N . ALA A 1 137 ? -26.013 -3.721 34.325 1.00 61.19 137 ALA A N 1
ATOM 1038 C CA . ALA A 1 137 ? -25.100 -2.596 34.452 1.00 61.19 137 ALA A CA 1
ATOM 1039 C C . ALA A 1 137 ? -24.765 -2.451 35.939 1.00 61.19 137 ALA A C 1
ATOM 1041 O O . ALA A 1 137 ? -25.656 -2.221 36.754 1.00 61.19 137 ALA A O 1
ATOM 1042 N N . GLN A 1 138 ? -23.507 -2.689 36.309 1.00 67.00 138 GLN A N 1
ATOM 1043 C CA . GLN A 1 138 ? -23.092 -2.488 37.690 1.00 67.00 138 GLN A CA 1
ATOM 1044 C C . GLN A 1 138 ? -23.019 -0.984 37.931 1.00 67.00 138 GLN A C 1
ATOM 1046 O O . GLN A 1 138 ? -22.095 -0.323 37.462 1.00 67.00 138 GLN A O 1
ATOM 1051 N N . THR A 1 139 ? -23.993 -0.448 38.659 1.00 72.19 139 THR A N 1
ATOM 1052 C CA . THR A 1 139 ? -23.939 0.892 39.240 1.00 72.19 139 THR A CA 1
ATOM 1053 C C . THR A 1 139 ? -22.912 0.880 40.367 1.00 72.19 139 THR A C 1
ATOM 1055 O O . THR A 1 139 ? -23.215 0.546 41.507 1.00 72.19 139 THR A O 1
ATOM 1058 N N . ARG A 1 140 ? -21.656 1.180 40.031 1.00 82.56 140 ARG A N 1
ATOM 1059 C CA . ARG A 1 140 ? -20.615 1.490 41.016 1.00 82.56 140 ARG A CA 1
ATOM 1060 C C . ARG A 1 140 ? -20.540 3.003 41.192 1.00 82.56 140 ARG A C 1
ATOM 1062 O O . ARG A 1 140 ? -20.640 3.733 40.213 1.00 82.56 140 ARG A O 1
ATOM 1069 N N . THR A 1 141 ? -20.350 3.470 42.417 1.00 90.44 141 THR A N 1
ATOM 1070 C CA . THR A 1 141 ? -20.067 4.885 42.709 1.00 90.44 141 THR A CA 1
ATOM 1071 C C . THR A 1 141 ? -18.592 5.213 42.492 1.00 90.44 141 THR A C 1
ATOM 1073 O O . THR A 1 141 ? -18.261 6.321 42.083 1.00 90.44 141 THR A O 1
ATOM 1076 N N . GLU A 1 142 ? -17.711 4.228 42.668 1.00 93.62 142 GLU A N 1
ATOM 1077 C CA . GLU A 1 142 ? -16.263 4.356 42.519 1.00 93.62 142 GLU A CA 1
ATOM 1078 C C . GLU A 1 142 ? -15.626 3.119 41.864 1.00 93.62 142 GLU A C 1
ATOM 1080 O O . GLU A 1 142 ? -16.156 2.003 41.921 1.00 93.62 142 GLU A O 1
ATOM 1085 N N . LYS A 1 143 ? -14.481 3.309 41.197 1.00 92.62 143 LYS A N 1
ATOM 1086 C CA . LYS A 1 143 ? -13.679 2.214 40.631 1.00 92.62 143 LYS A CA 1
ATOM 1087 C C . LYS A 1 143 ? -12.176 2.541 40.615 1.00 92.62 143 LYS A C 1
ATOM 1089 O O . LYS A 1 143 ? -11.806 3.713 40.519 1.00 92.62 143 LYS A O 1
ATOM 1094 N N . PRO A 1 144 ? -11.291 1.527 40.683 1.00 95.56 144 PRO A N 1
ATOM 1095 C CA . PRO A 1 144 ? -9.851 1.726 40.548 1.00 95.56 144 PRO A CA 1
ATOM 1096 C C . PRO A 1 144 ? -9.449 1.973 39.088 1.00 95.56 144 PRO A C 1
ATOM 1098 O O . PRO A 1 144 ? -9.921 1.296 38.172 1.00 95.56 144 PRO A O 1
ATOM 1101 N N . CYS A 1 145 ? -8.546 2.929 38.870 1.00 96.06 145 CYS A N 1
ATOM 1102 C CA . CYS A 1 145 ? -7.936 3.174 37.563 1.00 96.06 145 CYS A CA 1
ATOM 1103 C C . CYS A 1 145 ? -6.901 2.091 37.229 1.00 96.06 145 CYS A C 1
ATOM 1105 O O . CYS A 1 145 ? -6.024 1.799 38.037 1.00 96.06 145 CYS A O 1
ATOM 1107 N N . SER A 1 146 ? -6.927 1.538 36.016 1.00 94.62 146 SER A N 1
ATOM 1108 C CA . SER A 1 146 ? -5.974 0.496 35.603 1.00 94.62 146 SER A CA 1
ATOM 1109 C C . SER A 1 146 ? -4.526 0.979 35.478 1.00 94.62 146 SER A C 1
ATOM 1111 O O . SER A 1 146 ? -3.623 0.147 35.484 1.00 94.62 146 SER A O 1
ATOM 1113 N N . ASP A 1 147 ? -4.310 2.287 35.358 1.00 94.88 147 ASP A N 1
ATOM 1114 C CA . ASP A 1 147 ? -3.004 2.912 35.126 1.00 94.88 147 ASP A CA 1
ATOM 1115 C C . ASP A 1 147 ? -2.410 3.430 36.440 1.00 94.88 147 ASP A C 1
ATOM 1117 O O . ASP A 1 147 ? -1.459 2.856 36.957 1.00 94.88 147 ASP A O 1
ATOM 1121 N N . CYS A 1 148 ? -3.052 4.416 37.073 1.00 95.25 148 CYS A N 1
ATOM 1122 C CA . CYS A 1 148 ? -2.571 4.976 38.340 1.00 95.25 148 CYS A CA 1
ATOM 1123 C C . CYS A 1 148 ? -2.973 4.187 39.597 1.00 95.25 148 CYS A C 1
ATOM 1125 O O . CYS A 1 148 ? -2.597 4.585 40.695 1.00 95.25 148 CYS A O 1
ATOM 1127 N N . LYS A 1 149 ? -3.774 3.119 39.464 1.00 94.88 149 LYS A N 1
ATOM 1128 C CA . LYS A 1 149 ? -4.232 2.218 40.546 1.00 94.88 149 LYS A CA 1
ATOM 1129 C C . LYS A 1 149 ? -5.023 2.861 41.697 1.00 94.88 149 LYS A C 1
ATOM 1131 O O . LYS A 1 149 ? -5.445 2.153 42.602 1.00 94.88 149 LYS A O 1
ATOM 1136 N N . LYS A 1 150 ? -5.300 4.168 41.647 1.00 95.19 150 LYS A N 1
ATOM 1137 C CA . LYS A 1 150 ? -6.127 4.878 42.638 1.00 95.19 150 LYS A CA 1
ATOM 1138 C C . LYS A 1 150 ? -7.619 4.615 42.409 1.00 95.19 150 LYS A C 1
ATOM 1140 O O . LYS A 1 150 ? -8.074 4.641 41.260 1.00 95.19 150 LYS A O 1
ATOM 1145 N N . THR A 1 151 ? -8.369 4.417 43.493 1.00 95.56 151 THR A N 1
ATOM 1146 C CA . THR A 1 151 ? -9.841 4.400 43.490 1.00 95.56 151 THR A CA 1
ATOM 1147 C C . THR A 1 151 ? -10.360 5.817 43.302 1.00 95.56 151 THR A C 1
ATOM 1149 O O . THR A 1 151 ? -9.894 6.743 43.963 1.00 95.56 151 THR A O 1
ATOM 1152 N N . LYS A 1 152 ? -11.269 5.999 42.343 1.00 93.75 152 LYS A N 1
ATOM 1153 C CA . LYS A 1 152 ? -11.850 7.299 42.002 1.00 93.75 152 LYS A CA 1
ATOM 1154 C C . LYS A 1 152 ? -13.355 7.185 41.766 1.00 93.75 152 LYS A C 1
ATOM 1156 O O . LYS A 1 152 ? -13.812 6.098 41.394 1.00 93.75 152 LYS A O 1
ATOM 1161 N N . PRO A 1 153 ? -14.107 8.292 41.895 1.00 94.81 153 PRO A N 1
ATOM 1162 C CA . PRO A 1 15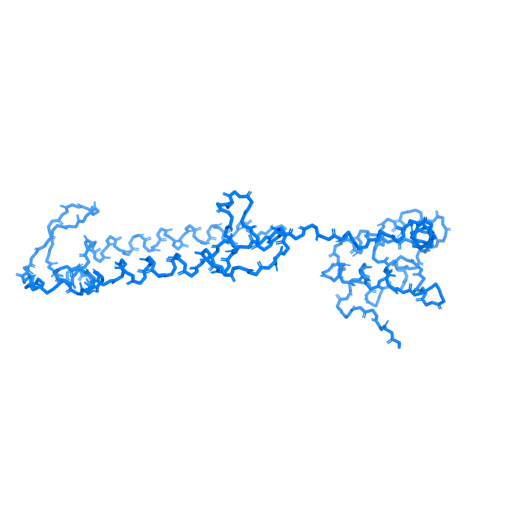3 ? -15.519 8.329 41.540 1.00 94.81 153 PRO A CA 1
ATOM 1163 C C . PRO A 1 153 ? -15.746 7.887 40.095 1.00 94.81 153 PRO A C 1
ATOM 1165 O O . PRO A 1 153 ? -14.946 8.180 39.208 1.00 94.81 153 PRO A O 1
ATOM 1168 N N . ILE A 1 154 ? -16.860 7.213 39.823 1.00 92.25 154 ILE A N 1
ATOM 1169 C CA . ILE A 1 154 ? -17.184 6.705 38.483 1.00 92.25 154 ILE A CA 1
ATOM 1170 C C . ILE A 1 154 ? -17.335 7.828 37.440 1.00 92.25 154 ILE A C 1
ATOM 1172 O O . ILE A 1 154 ? -17.168 7.614 36.237 1.00 92.25 154 ILE A O 1
ATOM 1176 N N . GLU A 1 155 ? -17.619 9.044 37.899 1.00 91.81 155 GLU A N 1
ATOM 1177 C CA . GLU A 1 155 ? -17.722 10.263 37.095 1.00 91.81 155 GLU A CA 1
ATOM 1178 C C . GLU A 1 155 ? -16.375 10.704 36.506 1.00 91.81 155 GLU A C 1
ATOM 1180 O O . GLU A 1 155 ? -16.335 11.309 35.427 1.00 91.81 155 GLU A O 1
ATOM 1185 N N . ASP A 1 156 ? -15.267 10.312 37.142 1.00 94.50 156 ASP A N 1
ATOM 1186 C CA . ASP A 1 156 ? -13.906 10.517 36.640 1.00 94.50 156 ASP A CA 1
ATOM 1187 C C . ASP A 1 156 ? -13.540 9.557 35.504 1.00 94.50 156 ASP A C 1
ATOM 1189 O O . ASP A 1 156 ? -12.444 9.650 34.945 1.00 94.50 156 ASP A O 1
ATOM 1193 N N . PHE A 1 157 ? -14.443 8.654 35.120 1.00 95.75 157 PHE A N 1
ATOM 1194 C CA . PHE A 1 157 ? -14.253 7.711 34.025 1.00 95.75 157 PHE A CA 1
ATOM 1195 C C . PHE A 1 157 ? -15.176 8.057 32.853 1.00 95.75 157 PHE A C 1
ATOM 1197 O O . PHE A 1 157 ? -16.375 8.327 33.006 1.00 95.75 157 PHE A O 1
ATOM 1204 N N . ALA A 1 158 ? -14.608 8.054 31.646 1.00 93.94 158 ALA A N 1
ATOM 1205 C CA . ALA A 1 158 ? -15.362 8.294 30.421 1.00 93.94 158 ALA A CA 1
ATOM 1206 C C . ALA A 1 158 ? -16.402 7.185 30.185 1.00 93.94 158 ALA A C 1
ATOM 1208 O O . ALA A 1 158 ? -16.235 6.046 30.624 1.00 93.94 158 ALA A O 1
ATOM 1209 N N . ARG A 1 159 ? -17.496 7.513 29.493 1.00 90.81 159 ARG A N 1
ATOM 1210 C CA . ARG A 1 159 ? -18.544 6.543 29.150 1.00 90.81 159 ARG A CA 1
ATOM 1211 C C . ARG A 1 159 ? -18.038 5.614 28.047 1.00 90.81 159 ARG A C 1
ATOM 1213 O O . ARG A 1 159 ? -17.688 6.082 26.971 1.00 90.81 159 ARG A O 1
ATOM 1220 N N . ASN A 1 160 ? -18.063 4.307 28.289 1.00 89.75 160 ASN A N 1
ATOM 1221 C CA . ASN A 1 160 ? -17.676 3.294 27.313 1.00 89.75 160 ASN A CA 1
ATOM 1222 C C . ASN A 1 160 ? -18.650 2.108 27.363 1.00 89.75 160 ASN A C 1
ATOM 1224 O O . ASN A 1 160 ? -18.627 1.296 28.285 1.00 89.75 160 ASN A O 1
ATOM 1228 N N . ARG A 1 161 ? -19.503 2.002 26.336 1.00 82.06 161 ARG A N 1
ATOM 1229 C CA . ARG A 1 161 ? -20.560 0.979 26.236 1.00 82.06 161 ARG A CA 1
ATOM 1230 C C . ARG A 1 161 ? -20.026 -0.439 25.997 1.00 82.06 161 ARG A C 1
ATOM 1232 O O . ARG A 1 161 ? -20.804 -1.381 26.093 1.00 82.06 161 ARG A O 1
ATOM 1239 N N . ALA A 1 162 ? -18.740 -0.593 25.678 1.00 83.31 162 ALA A N 1
ATOM 1240 C CA . ALA A 1 162 ? -18.113 -1.901 25.513 1.00 83.31 162 ALA A CA 1
ATOM 1241 C C . ALA A 1 162 ? -17.831 -2.595 26.860 1.00 83.31 162 ALA A C 1
ATOM 1243 O O . ALA A 1 162 ? -17.706 -3.819 26.904 1.00 83.31 162 ALA A O 1
ATOM 1244 N N . HIS A 1 163 ? -17.745 -1.839 27.962 1.00 84.12 163 HIS A N 1
ATOM 1245 C CA . HIS A 1 163 ? -17.516 -2.385 29.300 1.00 84.12 163 HIS A CA 1
ATOM 1246 C C . HIS A 1 163 ? -18.822 -2.659 30.050 1.00 84.12 163 HIS A C 1
ATOM 1248 O O . HIS A 1 163 ? -19.850 -2.024 29.820 1.00 84.12 163 HIS A O 1
ATOM 1254 N N . ARG A 1 164 ? -18.766 -3.612 30.988 1.00 80.31 164 ARG A N 1
ATOM 1255 C CA . ARG A 1 164 ? -19.928 -4.090 31.758 1.00 80.31 164 ARG A CA 1
ATOM 1256 C C . ARG A 1 164 ? -20.559 -3.011 32.649 1.00 80.31 164 ARG A C 1
ATOM 1258 O O . ARG A 1 164 ? -21.762 -3.035 32.876 1.00 80.31 164 ARG A O 1
ATOM 1265 N N . ASP A 1 165 ? -19.755 -2.088 33.161 1.00 84.56 165 ASP A N 1
ATOM 1266 C CA . ASP A 1 165 ? -20.173 -0.934 33.969 1.00 84.56 165 ASP A CA 1
ATOM 1267 C C . ASP A 1 165 ? -20.477 0.311 33.112 1.00 84.56 165 ASP A C 1
ATOM 1269 O O . ASP A 1 165 ? -20.844 1.361 33.636 1.00 84.56 165 ASP A O 1
ATOM 1273 N N . GLY A 1 166 ? -20.328 0.219 31.785 1.00 88.50 166 GLY A N 1
ATOM 1274 C CA . GLY A 1 166 ? -20.544 1.334 30.868 1.00 88.50 166 GLY A CA 1
ATOM 1275 C C . GLY A 1 166 ? -19.492 2.444 30.972 1.00 88.50 166 GLY A C 1
ATOM 1276 O O . GLY A 1 166 ? -19.733 3.550 30.472 1.00 88.50 166 GLY A O 1
ATOM 1277 N N . ARG A 1 167 ? -18.351 2.188 31.625 1.00 92.50 167 ARG A N 1
ATOM 1278 C CA . ARG A 1 167 ? -17.305 3.177 31.918 1.00 92.50 167 ARG A CA 1
ATOM 1279 C C . ARG A 1 167 ? -15.928 2.633 31.572 1.00 92.50 167 ARG A C 1
ATOM 1281 O O . ARG A 1 167 ? -15.677 1.436 31.614 1.00 92.50 167 ARG A O 1
ATOM 1288 N N . ASP A 1 168 ? -15.017 3.524 31.221 1.00 93.31 168 ASP A N 1
ATOM 1289 C CA . ASP A 1 168 ? -13.641 3.156 30.903 1.00 93.31 168 ASP A CA 1
ATOM 1290 C C . ASP A 1 168 ? -12.883 2.642 32.141 1.00 93.31 168 ASP A C 1
ATOM 1292 O O . ASP A 1 168 ? -13.268 2.912 33.279 1.00 93.31 168 ASP A O 1
ATOM 1296 N N . ASN A 1 169 ? -11.794 1.909 31.935 1.00 93.69 169 ASN A N 1
ATOM 1297 C CA . ASN A 1 169 ? -10.901 1.434 32.998 1.00 93.69 169 ASN A CA 1
ATOM 1298 C C . ASN A 1 169 ? -9.849 2.479 33.393 1.00 93.69 169 ASN A C 1
ATOM 1300 O O . ASN A 1 169 ? -9.246 2.390 34.463 1.00 93.69 169 ASN A O 1
ATOM 1304 N N . LEU A 1 170 ? -9.650 3.483 32.541 1.00 95.50 170 LEU A N 1
ATOM 1305 C CA . LEU A 1 170 ? -8.735 4.597 32.752 1.00 95.50 170 LEU A CA 1
ATOM 1306 C C . LEU A 1 170 ? -9.499 5.831 33.227 1.00 95.50 170 LEU A C 1
ATOM 1308 O O . LEU A 1 170 ? -10.465 6.249 32.584 1.00 95.50 170 LEU A O 1
ATOM 1312 N N . CYS A 1 171 ? -9.026 6.462 34.302 1.00 96.06 171 CYS A N 1
ATOM 1313 C CA . CYS A 1 171 ? -9.549 7.765 34.707 1.00 96.06 171 CYS A CA 1
ATOM 1314 C C . CYS A 1 171 ? -9.206 8.840 33.658 1.00 96.06 171 CYS A C 1
ATOM 1316 O O . CYS A 1 171 ? -8.176 8.753 32.982 1.00 96.06 171 CYS A O 1
ATOM 1318 N N . LYS A 1 172 ? -10.046 9.873 33.537 1.00 95.31 172 LYS A N 1
ATOM 1319 C CA . LYS A 1 172 ? -9.893 10.988 32.585 1.00 95.31 172 LYS A CA 1
ATOM 1320 C C . LYS A 1 172 ? -8.480 11.605 32.584 1.00 95.31 172 LYS A C 1
ATOM 1322 O O . LYS A 1 172 ? -7.951 11.810 31.491 1.00 95.31 172 LYS A O 1
ATOM 1327 N N . PRO A 1 173 ? -7.817 11.841 33.739 1.00 95.12 173 PRO A N 1
ATOM 1328 C CA . PRO A 1 173 ? -6.429 12.307 33.753 1.00 95.12 173 PRO A CA 1
ATOM 1329 C C . PRO A 1 173 ? -5.454 11.354 33.048 1.00 95.12 173 PRO A C 1
ATOM 1331 O O . PRO A 1 173 ? -4.721 11.786 32.165 1.00 95.12 173 PRO A O 1
ATOM 1334 N N . CYS A 1 174 ? -5.498 10.053 33.361 1.00 95.94 174 CYS A N 1
ATOM 1335 C CA . CYS A 1 174 ? -4.644 9.046 32.716 1.00 95.94 174 CYS A CA 1
ATOM 1336 C C . CYS A 1 174 ? -4.921 8.945 31.209 1.00 95.94 174 CYS A C 1
ATOM 1338 O O . CYS A 1 174 ? -3.994 8.795 30.413 1.00 95.94 174 CYS A O 1
ATOM 1340 N N . GLN A 1 175 ? -6.187 9.071 30.792 1.00 95.12 175 GLN A N 1
ATOM 1341 C CA . GLN A 1 175 ? -6.525 9.127 29.367 1.00 95.12 175 GLN A CA 1
ATOM 1342 C C . GLN A 1 175 ? -5.899 10.340 28.678 1.00 95.12 175 GLN A C 1
ATOM 1344 O O . GLN A 1 175 ? -5.355 10.204 27.582 1.00 95.12 175 GLN A O 1
ATOM 1349 N N . LYS A 1 176 ? -5.946 11.517 29.316 1.00 95.06 176 LYS A N 1
ATOM 1350 C CA . LYS A 1 176 ? -5.338 12.741 28.782 1.00 95.06 176 LYS A CA 1
ATOM 1351 C C . LYS A 1 176 ? -3.831 12.565 28.597 1.00 95.06 176 LYS A C 1
ATOM 1353 O O . LYS A 1 176 ? -3.341 12.833 27.503 1.00 95.06 176 LYS A O 1
ATOM 1358 N N . THR A 1 177 ? -3.133 12.047 29.607 1.00 95.25 177 THR A N 1
ATOM 1359 C CA . THR A 1 177 ? -1.690 11.773 29.535 1.00 95.25 177 THR A CA 1
ATOM 1360 C C . THR A 1 177 ? -1.361 10.809 28.397 1.00 95.25 177 THR A C 1
ATOM 1362 O O . THR A 1 177 ? -0.509 11.109 27.566 1.00 95.25 177 THR A O 1
ATOM 1365 N N . ARG A 1 178 ? -2.095 9.694 28.276 1.00 94.44 178 ARG A N 1
ATOM 1366 C CA . ARG A 1 178 ? -1.906 8.739 27.171 1.00 94.44 178 ARG A CA 1
ATOM 1367 C C . ARG A 1 178 ? -2.154 9.358 25.798 1.00 94.44 178 ARG A C 1
ATOM 1369 O O . ARG A 1 178 ? -1.422 9.070 24.857 1.00 94.44 178 ARG A O 1
ATOM 1376 N N . ARG A 1 179 ? -3.179 10.203 25.664 1.00 93.00 179 ARG A N 1
ATOM 1377 C CA . ARG A 1 179 ? -3.470 10.902 24.406 1.00 93.00 179 ARG A CA 1
ATOM 1378 C C . ARG A 1 179 ? -2.347 11.870 24.037 1.00 93.00 179 ARG A C 1
ATOM 1380 O O . ARG A 1 179 ? -1.992 11.952 22.868 1.00 93.00 179 ARG A O 1
ATOM 1387 N N . GLN A 1 180 ? -1.799 12.586 25.018 1.00 92.50 180 GLN A N 1
ATOM 1388 C CA . GLN A 1 180 ? -0.679 13.503 24.810 1.00 92.50 180 GLN A CA 1
ATOM 1389 C C . GLN A 1 180 ? 0.600 12.759 24.419 1.00 92.50 180 GLN A C 1
ATOM 1391 O O . GLN A 1 180 ? 1.243 13.178 23.465 1.00 92.50 180 GLN A O 1
ATOM 1396 N N . ALA A 1 181 ? 0.916 11.640 25.078 1.00 91.00 181 ALA A N 1
ATOM 1397 C CA . ALA A 1 181 ? 2.059 10.797 24.723 1.00 91.00 181 ALA A CA 1
ATOM 1398 C C . ALA A 1 181 ? 1.967 10.309 23.269 1.00 91.00 181 ALA A C 1
ATOM 1400 O O . ALA A 1 181 ? 2.868 10.565 22.482 1.00 91.00 181 ALA A O 1
ATOM 1401 N N . ARG A 1 182 ? 0.817 9.752 22.863 1.00 89.25 182 ARG A N 1
ATOM 1402 C CA . ARG A 1 182 ? 0.590 9.332 21.469 1.00 89.25 182 ARG A CA 1
ATOM 1403 C C . ARG A 1 182 ? 0.668 10.480 20.468 1.00 89.25 182 ARG A C 1
ATOM 1405 O O . ARG A 1 182 ? 1.150 10.297 19.360 1.00 89.25 182 ARG A O 1
ATOM 1412 N N . ALA A 1 183 ? 0.162 11.659 20.829 1.00 86.19 183 ALA A N 1
ATOM 1413 C CA . ALA A 1 183 ? 0.257 12.831 19.965 1.00 86.19 183 ALA A CA 1
ATOM 1414 C C . ALA A 1 183 ? 1.707 13.318 19.828 1.00 86.19 183 ALA A C 1
ATOM 1416 O O . ALA A 1 183 ? 2.076 13.793 18.761 1.00 86.19 183 ALA A O 1
ATOM 1417 N N . ALA A 1 184 ? 2.519 13.204 20.882 1.00 85.94 184 ALA A N 1
ATOM 1418 C CA . ALA A 1 184 ? 3.945 13.504 20.832 1.00 85.94 184 ALA A CA 1
ATOM 1419 C C . ALA A 1 184 ? 4.703 12.478 19.974 1.00 85.94 184 ALA A C 1
ATOM 1421 O O . ALA A 1 184 ? 5.466 12.884 19.106 1.00 85.94 184 ALA A O 1
ATOM 1422 N N . GLU A 1 185 ? 4.424 11.182 20.147 1.00 82.12 185 GLU A N 1
ATOM 1423 C CA . GLU A 1 185 ? 4.978 10.094 19.325 1.00 82.12 185 GLU A CA 1
ATOM 1424 C C . GLU A 1 185 ? 4.628 10.280 17.843 1.00 82.12 185 GLU A C 1
ATOM 1426 O O . GLU A 1 185 ? 5.523 10.338 17.009 1.00 82.12 185 GLU A O 1
ATOM 1431 N N . ALA A 1 186 ? 3.351 10.498 17.510 1.00 77.00 186 ALA A N 1
ATOM 1432 C CA . ALA A 1 186 ? 2.918 10.723 16.130 1.00 77.00 186 ALA A CA 1
ATOM 1433 C C . ALA A 1 186 ? 3.519 12.002 15.515 1.00 77.00 186 ALA A C 1
ATOM 1435 O O . ALA A 1 186 ? 3.816 12.039 14.325 1.00 77.00 186 ALA A O 1
ATOM 1436 N N . ARG A 1 187 ? 3.717 13.065 16.312 1.00 73.38 187 ARG A N 1
ATOM 1437 C CA . ARG A 1 187 ? 4.414 14.283 15.859 1.00 73.38 187 ARG A CA 1
ATOM 1438 C C . ARG A 1 187 ? 5.897 14.027 15.600 1.00 73.38 187 ARG A C 1
ATOM 1440 O O . ARG A 1 187 ? 6.416 14.554 14.624 1.00 73.38 187 ARG A O 1
ATOM 1447 N N . ALA A 1 188 ? 6.559 13.235 16.442 1.00 70.88 188 ALA A N 1
ATOM 1448 C CA . ALA A 1 188 ? 7.951 12.840 16.246 1.00 70.88 188 ALA A CA 1
ATOM 1449 C C . ALA A 1 188 ? 8.116 11.931 15.014 1.00 70.88 188 ALA A C 1
ATOM 1451 O O . ALA A 1 188 ? 9.044 12.125 14.236 1.00 70.88 188 ALA A O 1
ATOM 1452 N N . GLU A 1 189 ? 7.184 11.001 14.790 1.00 65.81 189 GLU A N 1
ATOM 1453 C CA . GLU A 1 189 ? 7.159 10.112 13.622 1.00 65.81 189 GLU A CA 1
ATOM 1454 C C . GLU A 1 189 ? 6.942 10.893 12.313 1.00 65.81 189 GLU A C 1
ATOM 1456 O O . GLU A 1 189 ? 7.690 10.718 11.353 1.00 65.81 189 GLU A O 1
ATOM 1461 N N . MET A 1 190 ? 5.998 11.843 12.294 1.00 57.75 190 MET A N 1
ATOM 1462 C CA . MET A 1 190 ? 5.758 12.722 11.137 1.00 57.75 190 MET A CA 1
ATOM 1463 C C . MET A 1 190 ? 6.904 13.713 10.877 1.00 57.75 190 MET A C 1
ATOM 1465 O O . MET A 1 190 ? 7.086 14.135 9.740 1.00 57.75 190 MET A O 1
ATOM 1469 N N . ALA A 1 191 ? 7.691 14.073 11.896 1.00 59.66 191 ALA A N 1
ATOM 1470 C CA . ALA A 1 191 ? 8.911 14.870 11.733 1.00 59.66 191 ALA A CA 1
ATOM 1471 C C . ALA A 1 191 ? 10.105 14.046 11.205 1.00 59.66 191 ALA A C 1
ATOM 1473 O O . ALA A 1 191 ? 11.116 14.624 10.813 1.00 59.66 191 ALA A O 1
ATOM 1474 N N . GLY A 1 192 ? 9.996 12.711 11.185 1.00 48.97 192 GLY A N 1
ATOM 1475 C CA . GLY A 1 192 ? 11.011 11.796 10.655 1.00 48.97 192 GLY A CA 1
ATOM 1476 C C . GLY A 1 192 ? 10.857 11.455 9.168 1.00 48.97 192 GLY A C 1
ATOM 1477 O O . GLY A 1 192 ? 11.797 10.933 8.571 1.00 48.97 192 GLY A O 1
ATOM 1478 N N . CYS A 1 193 ? 9.713 11.759 8.546 1.00 40.59 193 CYS A N 1
ATOM 1479 C CA . CYS A 1 193 ? 9.498 11.580 7.108 1.00 40.59 193 CYS A CA 1
ATOM 1480 C C . CYS A 1 193 ? 9.826 12.887 6.372 1.00 40.59 193 CYS A C 1
ATOM 1482 O O . CYS A 1 193 ? 8.956 13.700 6.066 1.00 40.59 193 CYS A O 1
ATOM 1484 N N . GLY A 1 194 ? 11.121 13.109 6.170 1.00 47.47 194 GLY A N 1
ATOM 1485 C CA . GLY A 1 194 ? 11.683 14.276 5.501 1.00 47.47 194 GLY A CA 1
ATOM 1486 C C . GLY A 1 194 ? 13.066 13.952 4.952 1.00 47.47 194 GLY A C 1
ATOM 1487 O O . GLY A 1 194 ? 14.068 14.465 5.447 1.00 47.47 194 GLY A O 1
ATOM 1488 N N . ARG A 1 195 ? 13.111 13.044 3.977 1.00 35.84 195 ARG A N 1
ATOM 1489 C CA . ARG A 1 195 ? 14.183 12.897 2.991 1.00 35.84 195 ARG A CA 1
ATOM 1490 C C . ARG A 1 195 ? 13.586 12.344 1.709 1.00 35.84 195 ARG A C 1
ATOM 1492 O O . ARG A 1 195 ? 12.821 11.363 1.824 1.00 35.84 195 ARG A O 1
#

Mean predicted aligned error: 18.6 Å

pLDDT: mean 82.41, std 15.14, range [35.84, 96.06]